Protein AF-X1GQE8-F1 (afdb_monomer_lite)

Foldseek 3Di:
DQPPDDDPVVQPPDPDLWRFDLCPCSPPPVCLLVVLVVVLVVLVVVLQVCCAVPVVCCQVCLLVSQLVNLLSVLVSLLVVLVVSVVRRPTPRPDDDPDDPVVVVLDCVVLSVVLNVVSVVVSVVLSVVSNVQSVCVNVVVDFFDFADHPNPCPVPRGGRGHHPVSVVSNVPSVVSSVVSVVVVVVSVVVSVD

Sequence (192 aa):
FRIINTNRFRILLDNSQITYAPMGLEKKHANRLNLTALLQLILLFWIGAESYYHPQLIETYDLFFNISFTFFYTFGFYWILIDVWKYAKIEIRLKKNNTDKTISYLNIRQFKLITIVNLLTFLLLNVVNVSFVLLIDNNIISGFSYYLPGTGIENSLPLKISILSFIFIWISPIVASVLLFVIYKDVLSFMI

Secondary structure (DSSP, 8-state):
-------GGGTSSS--S----TTTTHHHHTHHHHHHHHHHHHHHHHHHHHHHH-HHHHHHHHHHHHHHHHHHHHHHHHHHHHHHHHH--------TT-HHHHGGGS-HHHHHHHHHHHHHHHHHHHHHHHHHHHHHHTTSSPPEEE--TTTTGGGPPPEEE-HHHHHHHHHHHHHHHHHHHHHHHHHHHHH-

pLDDT: mean 72.65, std 20.61, range [24.22, 94.56]

Radius of gyration: 22.36 Å; chains: 1; bounding box: 54×33×63 Å

Structure (mmCIF, N/CA/C/O backbone):
data_AF-X1GQE8-F1
#
_entry.id   AF-X1GQE8-F1
#
loop_
_atom_site.group_PDB
_atom_site.id
_atom_site.type_symbol
_atom_site.label_atom_id
_atom_site.label_alt_id
_atom_site.label_comp_id
_atom_site.label_asym_id
_atom_site.label_entity_id
_atom_site.label_seq_id
_atom_site.pdbx_PDB_ins_code
_atom_site.Cartn_x
_atom_site.Cartn_y
_atom_site.Cartn_z
_atom_site.occupancy
_atom_site.B_iso_or_equiv
_atom_site.auth_seq_id
_atom_site.auth_comp_id
_atom_site.auth_asym_id
_atom_site.auth_atom_id
_atom_site.pdbx_PDB_model_num
ATOM 1 N N . PHE A 1 1 ? 4.167 -9.836 13.161 1.00 29.48 1 PHE A N 1
ATOM 2 C CA . PHE A 1 1 ? 3.748 -9.263 14.456 1.00 29.48 1 PHE A CA 1
ATOM 3 C C . PHE A 1 1 ? 2.698 -10.159 15.089 1.00 29.48 1 PHE A C 1
ATOM 5 O O . PHE A 1 1 ? 1.593 -10.252 14.573 1.00 29.48 1 PHE A O 1
ATOM 12 N N . ARG A 1 2 ? 3.049 -10.872 16.163 1.00 24.22 2 ARG A N 1
ATOM 13 C CA . ARG A 1 2 ? 2.073 -11.586 16.990 1.00 24.22 2 ARG A CA 1
ATOM 14 C C . ARG A 1 2 ? 1.717 -10.626 18.114 1.00 24.22 2 ARG A C 1
ATOM 16 O O . ARG A 1 2 ? 2.596 -10.294 18.903 1.00 24.22 2 ARG A O 1
ATOM 23 N N . ILE A 1 3 ? 0.483 -10.131 18.143 1.00 33.25 3 ILE A N 1
ATOM 24 C CA . ILE A 1 3 ? -0.012 -9.433 19.329 1.00 33.25 3 ILE A CA 1
ATOM 25 C C . ILE A 1 3 ? 0.048 -10.480 20.443 1.00 33.25 3 ILE A C 1
ATOM 27 O O . ILE A 1 3 ? -0.535 -11.559 20.333 1.00 33.25 3 ILE A O 1
ATOM 31 N N . ILE A 1 4 ? 0.936 -10.250 21.406 1.00 30.56 4 ILE A N 1
ATOM 32 C CA . ILE A 1 4 ? 1.184 -11.180 22.501 1.00 30.56 4 ILE A CA 1
ATOM 33 C C . ILE A 1 4 ? -0.088 -11.178 23.337 1.00 30.56 4 ILE A C 1
ATOM 35 O O . ILE A 1 4 ? -0.470 -10.119 23.828 1.00 30.56 4 ILE A O 1
ATOM 39 N N . ASN A 1 5 ? -0.715 -12.358 23.425 1.00 32.19 5 ASN A N 1
ATOM 40 C CA . ASN A 1 5 ? -1.877 -12.702 24.242 1.00 32.19 5 ASN A CA 1
ATOM 41 C C . ASN A 1 5 ? -2.242 -11.598 25.238 1.00 32.19 5 ASN A C 1
ATOM 43 O O . ASN A 1 5 ? -1.540 -11.405 26.236 1.00 32.19 5 ASN A O 1
ATOM 47 N N . THR A 1 6 ? -3.373 -10.933 25.006 1.00 37.28 6 THR A N 1
ATOM 48 C CA . THR A 1 6 ? -4.023 -10.123 26.035 1.00 37.28 6 THR A CA 1
ATOM 49 C C . THR A 1 6 ? -4.044 -10.905 27.346 1.00 37.28 6 THR A C 1
ATOM 51 O O . THR A 1 6 ? -4.495 -12.053 27.399 1.00 37.28 6 THR A O 1
ATOM 54 N N . ASN A 1 7 ? -3.490 -10.285 28.382 1.00 32.53 7 ASN A N 1
ATOM 55 C CA . ASN A 1 7 ? -3.243 -10.856 29.693 1.00 32.53 7 ASN A CA 1
ATOM 56 C C . ASN A 1 7 ? -4.563 -11.366 30.310 1.00 32.53 7 ASN A C 1
ATOM 58 O O . ASN A 1 7 ? -5.312 -10.596 30.912 1.00 32.53 7 ASN A O 1
ATOM 62 N N . ARG A 1 8 ? -4.875 -12.664 30.142 1.00 38.22 8 ARG A N 1
ATOM 63 C CA . ARG A 1 8 ? -6.104 -13.302 30.668 1.00 38.22 8 ARG A CA 1
ATOM 64 C C . ARG A 1 8 ? -6.286 -13.090 32.174 1.00 38.22 8 ARG A C 1
ATOM 66 O O . ARG A 1 8 ? -7.412 -13.135 32.655 1.00 38.22 8 ARG A O 1
ATOM 73 N N . PHE A 1 9 ? -5.200 -12.822 32.898 1.00 36.50 9 PHE A N 1
ATOM 74 C CA . PHE A 1 9 ? -5.211 -12.612 34.342 1.00 36.50 9 PHE A CA 1
ATOM 75 C C . PHE A 1 9 ? -5.995 -11.375 34.806 1.00 36.50 9 PHE A C 1
ATOM 77 O O . PHE A 1 9 ? -6.445 -11.371 35.944 1.00 36.50 9 PHE A O 1
ATOM 84 N N . ARG A 1 10 ? -6.228 -10.359 33.957 1.00 39.31 10 ARG A N 1
ATOM 85 C CA . ARG A 1 10 ? -7.030 -9.180 34.357 1.00 39.31 10 ARG A CA 1
ATOM 86 C C . ARG A 1 10 ? -8.544 -9.360 34.231 1.00 39.31 10 ARG A C 1
ATOM 88 O O . ARG A 1 10 ? -9.275 -8.613 34.861 1.00 39.31 10 ARG A O 1
ATOM 95 N N . ILE A 1 11 ? -9.022 -10.330 33.449 1.00 44.06 11 ILE A N 1
ATOM 96 C CA . ILE A 1 11 ? -10.467 -10.511 33.191 1.00 44.06 11 ILE A CA 1
ATOM 97 C C . ILE A 1 11 ? -11.141 -11.343 34.296 1.00 44.06 11 ILE A C 1
ATOM 99 O O . ILE A 1 11 ? -12.349 -11.260 34.484 1.00 44.06 11 ILE A O 1
ATOM 103 N N . LEU A 1 12 ? -10.372 -12.131 35.053 1.00 41.84 12 LEU A N 1
ATOM 104 C CA . LEU A 1 12 ? -10.904 -13.001 36.110 1.00 41.84 12 LEU A CA 1
ATOM 105 C C . LEU A 1 12 ? -11.085 -12.307 37.467 1.00 41.84 12 LEU A C 1
ATOM 107 O O . LEU A 1 12 ? -11.609 -12.937 38.381 1.00 41.84 12 LEU A O 1
ATOM 111 N N . LEU A 1 13 ? -10.633 -11.058 37.618 1.00 41.59 13 LEU A N 1
ATOM 112 C CA . LEU A 1 13 ? -10.509 -10.436 38.936 1.00 41.59 13 LEU A CA 1
ATOM 113 C C . LEU A 1 13 ? -11.713 -9.624 39.411 1.00 41.59 13 LEU A C 1
ATOM 115 O O . LEU A 1 13 ? -11.716 -9.286 40.581 1.00 41.59 13 LEU A O 1
ATOM 119 N N . ASP A 1 14 ? -12.756 -9.392 38.612 1.00 36.72 14 ASP A N 1
ATOM 120 C CA . ASP A 1 14 ? -13.955 -8.738 39.145 1.00 36.72 14 ASP A CA 1
ATOM 121 C C . ASP A 1 14 ? -15.244 -9.177 38.451 1.00 36.72 14 ASP A C 1
ATOM 123 O O . ASP A 1 14 ? -15.300 -9.321 37.227 1.00 36.72 14 ASP A O 1
ATOM 127 N N . ASN A 1 15 ? -16.295 -9.338 39.265 1.00 40.41 15 ASN A N 1
ATOM 128 C CA . ASN A 1 15 ? -17.712 -9.514 38.915 1.00 40.41 15 ASN A CA 1
ATOM 129 C C . ASN A 1 15 ? -18.252 -8.303 38.116 1.00 40.41 15 ASN A C 1
ATOM 131 O O . ASN A 1 15 ? -19.199 -7.623 38.512 1.00 40.41 15 ASN A O 1
ATOM 135 N N . SER A 1 16 ? -17.637 -8.001 36.980 1.00 40.44 16 SER A N 1
ATOM 136 C CA . SER A 1 16 ? -17.995 -6.890 36.113 1.00 40.44 16 SER A CA 1
ATOM 137 C C . SER A 1 16 ? -19.182 -7.282 35.226 1.00 40.44 16 SER A C 1
ATOM 139 O O . SER A 1 16 ? -19.190 -8.310 34.549 1.00 40.44 16 SER A O 1
ATOM 141 N N . GLN A 1 17 ? -20.218 -6.437 35.211 1.00 38.16 17 GLN A N 1
ATOM 142 C CA . GLN A 1 17 ? -21.391 -6.563 34.326 1.00 38.16 17 GLN A CA 1
ATOM 143 C C . GLN A 1 17 ? -21.038 -6.484 32.828 1.00 38.16 17 GLN A C 1
ATOM 145 O O . GLN A 1 17 ? -21.894 -6.735 31.979 1.00 38.16 17 GLN A O 1
ATOM 150 N N . ILE A 1 18 ? -19.794 -6.130 32.504 1.00 38.72 18 ILE A N 1
ATOM 151 C CA . ILE A 1 18 ? -19.303 -5.859 31.160 1.00 38.72 18 ILE A CA 1
ATOM 152 C C . ILE A 1 18 ? -18.086 -6.755 30.930 1.00 38.72 18 ILE A C 1
ATOM 154 O O . ILE A 1 18 ? -16.984 -6.460 31.379 1.00 38.72 18 ILE A O 1
ATOM 158 N N . THR A 1 19 ? -18.280 -7.858 30.210 1.00 39.69 19 THR A N 1
ATOM 159 C CA . THR A 1 19 ? -17.166 -8.661 29.694 1.00 39.69 19 THR A CA 1
ATOM 160 C C . THR A 1 19 ? -16.745 -8.070 28.357 1.00 39.69 19 THR A C 1
ATOM 162 O O . THR A 1 19 ? -17.368 -8.301 27.324 1.00 39.69 19 THR A O 1
ATOM 165 N N . TYR A 1 20 ? -15.697 -7.250 28.381 1.00 42.69 20 TYR A N 1
ATOM 166 C CA . TYR A 1 20 ? -15.096 -6.713 27.168 1.00 42.69 20 TYR A CA 1
ATOM 167 C C . TYR A 1 20 ? -13.964 -7.638 26.711 1.00 42.69 20 TYR A C 1
ATOM 169 O O . TYR A 1 20 ? -13.031 -7.915 27.465 1.00 42.69 20 TYR A O 1
ATOM 177 N N . ALA A 1 21 ? -14.045 -8.123 25.473 1.00 41.69 21 ALA A N 1
ATOM 178 C CA . ALA A 1 21 ? -12.950 -8.802 24.793 1.00 41.69 21 ALA A CA 1
ATOM 179 C C . ALA A 1 21 ? -12.403 -7.841 23.725 1.00 41.69 21 ALA A C 1
ATOM 181 O O . ALA A 1 21 ? -12.881 -7.893 22.591 1.00 41.69 21 ALA A O 1
ATOM 182 N N . PRO A 1 22 ? -11.411 -6.979 24.049 1.00 44.25 22 PRO A N 1
ATOM 183 C CA . PRO A 1 22 ? -10.874 -5.990 23.106 1.00 44.25 22 PRO A CA 1
ATOM 184 C C . PRO A 1 22 ? -10.397 -6.602 21.784 1.00 44.25 22 PRO A C 1
ATOM 186 O O . PRO A 1 22 ? -10.246 -5.906 20.785 1.00 44.25 22 PRO A O 1
ATOM 189 N N . MET A 1 23 ? -10.122 -7.910 21.794 1.00 42.53 23 MET A N 1
ATOM 190 C CA . MET A 1 23 ? -9.551 -8.675 20.694 1.00 42.53 23 MET A CA 1
ATOM 191 C C . MET A 1 23 ? -10.267 -10.024 20.542 1.00 42.53 23 MET A C 1
ATOM 193 O O . MET A 1 23 ? -9.669 -11.096 20.649 1.00 42.53 23 MET A O 1
ATOM 197 N N . GLY A 1 24 ? -11.587 -9.989 20.342 1.00 36.09 24 GLY A N 1
ATOM 198 C CA . GLY A 1 24 ? -12.378 -11.181 20.034 1.00 36.09 24 GLY A CA 1
ATOM 199 C C . GLY A 1 24 ? -11.738 -12.036 18.925 1.00 36.09 24 GLY A C 1
ATOM 200 O O . GLY A 1 24 ? -11.571 -11.583 17.798 1.00 36.09 24 GLY A O 1
ATOM 201 N N . LEU A 1 25 ? -11.393 -13.287 19.259 1.00 41.69 25 LEU A N 1
ATOM 202 C CA . LEU A 1 25 ? -10.846 -14.325 18.369 1.00 41.69 25 LEU A CA 1
ATOM 203 C C . LEU A 1 25 ? -9.604 -13.902 17.547 1.00 41.69 25 LEU A C 1
ATOM 205 O O . LEU A 1 25 ? -9.579 -14.048 16.322 1.00 41.69 25 LEU A O 1
ATOM 209 N N . GLU A 1 26 ? -8.520 -13.505 18.228 1.00 43.41 26 GLU A N 1
ATOM 210 C CA . GLU A 1 26 ? -7.175 -13.286 17.642 1.00 43.41 26 GLU A CA 1
ATOM 211 C C . GLU A 1 26 ? -6.740 -14.380 16.638 1.00 43.41 26 GLU A C 1
ATOM 213 O O . GLU A 1 26 ? -6.061 -14.097 15.649 1.00 43.41 26 GLU A O 1
ATOM 218 N N . LYS A 1 27 ? -7.183 -15.633 16.832 1.00 47.91 27 LYS A N 1
ATOM 219 C CA . LYS A 1 27 ? -6.809 -16.785 15.991 1.00 47.91 27 LYS A CA 1
ATOM 220 C C . LYS A 1 27 ? -7.270 -16.709 14.527 1.00 47.91 27 LYS A C 1
ATOM 222 O O . LYS A 1 27 ? -6.676 -17.399 13.706 1.00 47.91 27 LYS A O 1
ATOM 227 N N . LYS A 1 28 ? -8.299 -15.923 14.173 1.00 48.59 28 LYS A N 1
ATOM 228 C CA . LYS A 1 28 ? -8.802 -15.849 12.779 1.00 48.59 28 LYS A CA 1
ATOM 229 C C . LYS A 1 28 ? -8.306 -14.633 11.986 1.00 48.59 28 LYS A C 1
ATOM 231 O O . LYS A 1 28 ? -8.374 -14.662 10.760 1.00 48.59 28 LYS A O 1
ATOM 236 N N . HIS A 1 29 ? -7.814 -13.577 12.644 1.00 48.47 29 HIS A N 1
ATOM 237 C CA . HIS A 1 29 ? -7.638 -12.261 12.000 1.00 48.47 29 HIS A CA 1
ATOM 238 C C . HIS A 1 29 ? -6.226 -11.665 12.082 1.00 48.47 29 HIS A C 1
ATOM 240 O O . HIS A 1 29 ? -5.931 -10.735 11.333 1.00 48.47 29 HIS A O 1
ATOM 246 N N . ALA A 1 30 ? -5.302 -12.301 12.816 1.00 52.47 30 ALA A N 1
ATOM 247 C CA . ALA A 1 30 ? -3.856 -12.067 12.685 1.00 52.47 30 ALA A CA 1
ATOM 248 C C . ALA A 1 30 ? -3.306 -12.343 11.260 1.00 52.47 30 ALA A C 1
ATOM 250 O O . ALA A 1 30 ? -2.160 -12.025 10.956 1.00 52.47 30 ALA A O 1
ATOM 251 N N . ASN A 1 31 ? -4.134 -12.897 10.367 1.00 61.88 31 ASN A N 1
ATOM 252 C CA . ASN A 1 31 ? -3.775 -13.245 8.997 1.00 61.88 31 ASN A CA 1
ATOM 253 C C . ASN A 1 31 ? -3.870 -12.093 7.987 1.00 61.88 31 ASN A C 1
ATOM 255 O O . ASN A 1 31 ? -3.457 -12.297 6.856 1.00 61.88 31 ASN A O 1
ATOM 259 N N . ARG A 1 32 ? -4.404 -10.909 8.320 1.00 71.62 32 ARG A N 1
ATOM 260 C CA . ARG A 1 32 ? -4.642 -9.866 7.294 1.00 71.62 32 ARG A CA 1
ATOM 261 C C . ARG A 1 32 ? -3.403 -9.078 6.913 1.00 71.62 32 ARG A C 1
ATOM 263 O O . ARG A 1 32 ? -3.155 -8.919 5.729 1.00 71.62 32 ARG A O 1
ATOM 270 N N . LEU A 1 33 ? -2.594 -8.676 7.894 1.00 75.00 33 LEU A N 1
ATOM 271 C CA . LEU A 1 33 ? -1.256 -8.147 7.619 1.00 75.00 33 LEU A CA 1
ATOM 272 C C . LEU A 1 33 ? -0.384 -9.189 6.924 1.00 75.00 33 LEU A C 1
ATOM 274 O O . LEU A 1 33 ? 0.372 -8.854 6.023 1.00 75.00 33 LEU A O 1
ATOM 278 N N . ASN A 1 34 ? -0.523 -10.459 7.313 1.00 79.25 34 ASN A N 1
ATOM 279 C CA . ASN A 1 34 ? 0.152 -11.549 6.620 1.00 79.25 34 ASN A CA 1
ATOM 280 C C . ASN A 1 34 ? -0.354 -11.676 5.179 1.00 79.25 34 ASN A C 1
ATOM 282 O O . ASN A 1 34 ? 0.450 -11.905 4.292 1.00 79.25 34 ASN A O 1
ATOM 286 N N . LEU A 1 35 ? -1.653 -11.492 4.929 1.00 82.50 35 LEU A N 1
ATOM 287 C CA . LEU A 1 35 ? -2.242 -11.531 3.593 1.00 82.50 35 LEU A CA 1
ATOM 288 C C . LEU A 1 35 ? -1.792 -10.340 2.745 1.00 82.50 35 LEU A C 1
ATOM 290 O O . LEU A 1 35 ? -1.409 -10.544 1.602 1.00 82.50 35 LEU A O 1
ATOM 294 N N . THR A 1 36 ? -1.770 -9.121 3.289 1.00 85.31 36 THR A N 1
ATOM 295 C CA . THR A 1 36 ? -1.251 -7.954 2.562 1.00 85.31 36 THR A CA 1
ATOM 296 C C . THR A 1 36 ? 0.249 -8.072 2.319 1.00 85.31 36 THR A C 1
ATOM 298 O O . THR A 1 36 ? 0.697 -7.774 1.221 1.00 85.31 36 THR A O 1
ATOM 301 N N . ALA A 1 37 ? 1.019 -8.582 3.284 1.00 86.25 37 ALA A N 1
ATOM 302 C CA . ALA A 1 37 ? 2.442 -8.862 3.102 1.00 86.25 37 ALA A CA 1
ATOM 303 C C . ALA A 1 37 ? 2.681 -9.973 2.068 1.00 86.25 37 ALA A C 1
ATOM 305 O O . ALA A 1 37 ? 3.592 -9.870 1.257 1.00 86.25 37 ALA A O 1
ATOM 306 N N . LEU A 1 38 ? 1.848 -11.016 2.049 1.00 89.69 38 LEU A N 1
ATOM 307 C CA . LEU A 1 38 ? 1.929 -12.094 1.066 1.00 89.69 38 LEU A CA 1
ATOM 308 C C . LEU A 1 38 ? 1.583 -11.573 -0.334 1.00 89.69 38 LEU A C 1
ATOM 310 O O . LEU A 1 38 ? 2.322 -11.849 -1.270 1.00 89.69 38 LEU A O 1
ATOM 314 N N . LEU A 1 39 ? 0.534 -10.757 -0.474 1.00 88.88 39 LEU A N 1
ATOM 315 C CA . LEU A 1 39 ? 0.212 -10.074 -1.733 1.00 88.88 39 LEU A CA 1
ATOM 316 C C . LEU A 1 39 ? 1.366 -9.183 -2.205 1.00 88.88 39 LEU A C 1
ATOM 318 O O . LEU A 1 39 ? 1.711 -9.202 -3.381 1.00 88.88 39 LEU A O 1
ATOM 322 N N . GLN A 1 40 ? 2.003 -8.446 -1.295 1.00 90.94 40 GLN A N 1
ATOM 323 C CA . GLN A 1 40 ? 3.179 -7.640 -1.620 1.00 90.94 40 GLN A CA 1
ATOM 324 C C . GLN A 1 40 ? 4.377 -8.471 -2.046 1.00 90.94 40 GLN A C 1
ATOM 326 O O . GLN A 1 40 ? 5.067 -8.086 -2.981 1.00 90.94 40 GLN A O 1
ATOM 331 N N . LEU A 1 41 ? 4.627 -9.600 -1.385 1.00 92.31 41 LEU A N 1
ATOM 332 C CA . LEU A 1 41 ? 5.694 -10.518 -1.766 1.00 92.31 41 LEU A CA 1
ATOM 333 C C . LEU A 1 41 ? 5.426 -11.138 -3.137 1.00 92.31 41 LEU A C 1
ATOM 335 O O . LEU A 1 41 ? 6.356 -11.236 -3.928 1.00 92.31 41 LEU A O 1
ATOM 339 N N . ILE A 1 42 ? 4.175 -11.496 -3.443 1.00 92.06 42 ILE A N 1
ATOM 340 C CA . ILE A 1 42 ? 3.783 -11.962 -4.780 1.00 92.06 42 ILE A CA 1
ATOM 341 C C . ILE A 1 42 ? 4.033 -10.865 -5.817 1.00 92.06 42 ILE A C 1
ATOM 343 O O . ILE A 1 42 ? 4.634 -11.143 -6.846 1.00 92.06 42 ILE A O 1
ATOM 347 N N . LEU A 1 43 ? 3.617 -9.623 -5.548 1.00 90.88 43 LEU A N 1
ATOM 348 C CA . LEU A 1 43 ? 3.845 -8.498 -6.460 1.00 90.88 43 LEU A CA 1
ATOM 349 C C . LEU A 1 43 ? 5.335 -8.222 -6.665 1.00 90.88 43 LEU A C 1
ATOM 351 O O . LEU A 1 43 ? 5.766 -8.033 -7.794 1.00 90.88 43 LEU A O 1
ATOM 355 N N . LEU A 1 44 ? 6.125 -8.238 -5.591 1.00 91.31 44 LEU A N 1
ATOM 356 C CA . LEU A 1 44 ? 7.571 -8.044 -5.651 1.00 91.31 44 LEU A CA 1
ATOM 357 C C . LEU A 1 44 ? 8.251 -9.168 -6.440 1.00 91.31 44 LEU A C 1
ATOM 359 O O . LEU A 1 44 ? 9.108 -8.904 -7.279 1.00 91.31 44 LEU A O 1
ATOM 363 N N . PHE A 1 45 ? 7.849 -10.416 -6.189 1.00 91.69 45 PHE A N 1
ATOM 364 C CA . PHE A 1 45 ? 8.321 -11.573 -6.939 1.00 91.69 45 PHE A CA 1
ATOM 365 C C . PHE A 1 45 ? 7.974 -11.439 -8.420 1.00 91.69 45 PHE A C 1
ATOM 367 O O . PHE A 1 45 ? 8.837 -11.663 -9.260 1.00 91.69 45 PHE A O 1
ATOM 374 N N . TRP A 1 46 ? 6.743 -11.039 -8.738 1.00 90.44 46 TRP A N 1
ATOM 375 C CA . TRP A 1 46 ? 6.295 -10.893 -10.115 1.00 90.44 46 TRP A CA 1
ATOM 376 C C . TRP A 1 46 ? 7.049 -9.775 -10.839 1.00 90.44 46 TRP A C 1
ATOM 378 O O . TRP A 1 46 ? 7.598 -10.027 -11.902 1.00 90.44 46 TRP A O 1
ATOM 388 N N . ILE A 1 47 ? 7.205 -8.596 -10.225 1.00 89.62 47 ILE A N 1
ATOM 389 C CA . ILE A 1 47 ? 8.022 -7.497 -10.773 1.00 89.62 47 ILE A CA 1
ATOM 390 C C . ILE A 1 47 ? 9.465 -7.959 -11.008 1.00 89.62 47 ILE A C 1
ATOM 392 O O . ILE A 1 47 ? 10.044 -7.682 -12.054 1.00 89.62 47 ILE A O 1
ATOM 396 N N . GLY A 1 48 ? 10.052 -8.691 -10.057 1.00 87.94 48 GLY A N 1
ATOM 397 C CA . GLY A 1 48 ? 11.407 -9.219 -10.192 1.00 87.94 48 GLY A CA 1
ATOM 398 C C . GLY A 1 48 ? 11.538 -10.245 -11.320 1.00 87.94 48 GLY A C 1
ATOM 399 O O . GLY A 1 48 ? 12.457 -10.144 -12.131 1.00 87.94 48 GLY A O 1
ATOM 400 N N . ALA A 1 49 ? 10.617 -11.205 -11.401 1.00 89.38 49 ALA A N 1
ATOM 401 C CA . ALA A 1 49 ? 10.616 -12.238 -12.431 1.00 89.38 49 ALA A CA 1
ATOM 402 C C . ALA A 1 49 ? 10.378 -11.646 -13.828 1.00 89.38 49 ALA A C 1
ATOM 404 O O . ALA A 1 49 ? 11.159 -11.906 -14.740 1.00 89.38 49 ALA A O 1
ATOM 405 N N . GLU A 1 50 ? 9.359 -10.800 -13.982 1.00 89.19 50 GLU A N 1
ATOM 406 C CA . GLU A 1 50 ? 9.055 -10.130 -15.251 1.00 89.19 50 GLU A CA 1
ATOM 407 C C . GLU A 1 50 ? 10.182 -9.196 -15.677 1.00 89.19 50 GLU A C 1
ATOM 409 O O . GLU A 1 50 ? 10.509 -9.148 -16.856 1.00 89.19 50 GLU A O 1
ATOM 414 N N . SER A 1 51 ? 10.864 -8.530 -14.737 1.00 89.31 51 SER A N 1
ATOM 415 C CA . SER A 1 51 ? 12.044 -7.732 -15.090 1.00 89.31 51 SER A CA 1
ATOM 416 C C . SER A 1 51 ? 13.136 -8.555 -15.761 1.00 89.31 51 SER A C 1
ATOM 418 O O . SER A 1 51 ? 13.838 -8.028 -16.613 1.00 89.31 51 SER A O 1
ATOM 420 N N . TYR A 1 52 ? 13.273 -9.833 -15.395 1.00 89.12 52 TYR A N 1
ATOM 421 C CA . TYR A 1 52 ? 14.291 -10.724 -15.936 1.00 89.12 52 TYR A CA 1
ATOM 422 C C . TYR A 1 52 ? 13.869 -11.361 -17.266 1.00 89.12 52 TYR A C 1
ATOM 424 O O . TYR A 1 52 ? 14.678 -11.433 -18.186 1.00 89.12 52 TYR A O 1
ATOM 432 N N . TYR A 1 53 ? 12.620 -11.823 -17.373 1.00 89.94 53 TYR A N 1
ATOM 433 C CA . TYR A 1 53 ? 12.127 -12.510 -18.572 1.00 89.94 53 TYR A CA 1
ATOM 434 C C . TYR A 1 53 ? 11.652 -11.551 -19.670 1.00 89.94 53 TYR A C 1
ATOM 436 O O . TYR A 1 53 ? 11.864 -11.818 -20.852 1.00 89.94 53 TYR A O 1
ATOM 444 N N . HIS A 1 54 ? 11.010 -10.448 -19.286 1.00 88.25 54 HIS A N 1
ATOM 445 C CA . HIS A 1 54 ? 10.334 -9.508 -20.178 1.00 88.25 54 HIS A CA 1
ATOM 446 C C . HIS A 1 54 ? 10.557 -8.056 -19.716 1.00 88.25 54 HIS A C 1
ATOM 448 O O . HIS A 1 54 ? 9.611 -7.369 -19.314 1.00 88.25 54 HIS A O 1
ATOM 454 N N . PRO A 1 55 ? 11.799 -7.545 -19.787 1.00 85.12 55 PRO A N 1
ATOM 455 C CA . PRO A 1 55 ? 12.136 -6.223 -19.258 1.00 85.12 55 PRO A CA 1
ATOM 456 C C . PRO A 1 55 ? 11.326 -5.076 -19.895 1.00 85.12 55 PRO A C 1
ATOM 458 O O . PRO A 1 55 ? 11.008 -4.093 -19.228 1.00 85.12 55 PRO A O 1
ATOM 461 N N . GLN A 1 56 ? 10.910 -5.236 -21.152 1.00 85.38 56 GLN A N 1
ATOM 462 C CA . GLN A 1 56 ? 10.066 -4.292 -21.898 1.00 85.38 56 GLN A CA 1
ATOM 463 C C . GLN A 1 56 ? 8.691 -4.067 -21.237 1.00 85.38 56 GLN A C 1
ATOM 465 O O . GLN A 1 56 ? 8.137 -2.9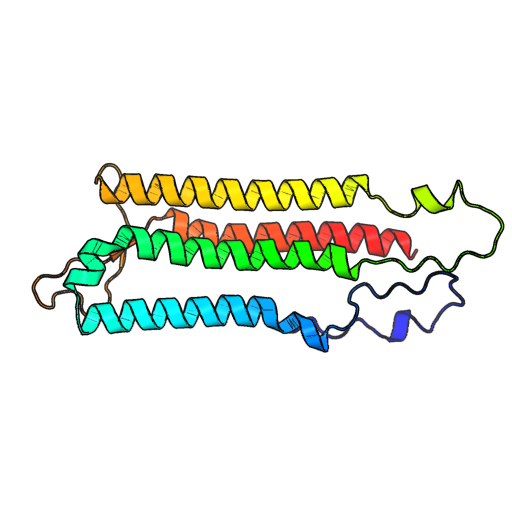66 -21.284 1.00 85.38 56 GLN A O 1
ATOM 470 N N . LEU A 1 57 ? 8.128 -5.103 -20.599 1.00 85.00 57 LEU A N 1
ATOM 471 C CA . LEU A 1 57 ? 6.856 -4.994 -19.879 1.00 85.00 57 LEU A CA 1
ATOM 472 C C . LEU A 1 57 ? 7.015 -4.141 -18.624 1.00 85.00 57 LEU A C 1
ATOM 474 O O . LEU A 1 57 ? 6.136 -3.344 -18.311 1.00 85.00 57 LEU A O 1
ATOM 478 N N . ILE A 1 58 ? 8.140 -4.276 -17.922 1.00 85.50 58 ILE A N 1
ATOM 479 C CA . ILE A 1 58 ? 8.419 -3.445 -16.751 1.00 85.50 58 ILE A CA 1
ATOM 480 C C . ILE A 1 58 ? 8.530 -1.977 -17.141 1.00 85.50 58 ILE A C 1
ATOM 482 O O . ILE A 1 58 ? 7.962 -1.145 -16.446 1.00 85.50 58 ILE A O 1
ATOM 486 N N . GLU A 1 59 ? 9.197 -1.665 -18.251 1.00 82.12 59 GLU A N 1
ATOM 487 C CA . GLU A 1 59 ? 9.327 -0.286 -18.729 1.00 82.12 59 GLU A CA 1
ATOM 488 C C . GLU A 1 59 ? 7.976 0.312 -19.143 1.00 82.12 59 GLU A C 1
ATOM 490 O O . GLU A 1 59 ? 7.679 1.453 -18.818 1.00 82.12 59 GLU A O 1
ATOM 495 N N . THR A 1 60 ? 7.121 -0.475 -19.801 1.00 86.38 60 THR A N 1
ATOM 496 C CA . THR A 1 60 ? 5.817 0.009 -20.289 1.00 86.38 60 THR A CA 1
AT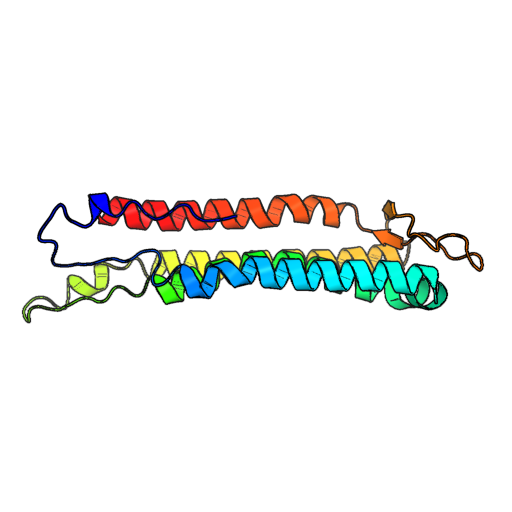OM 497 C C . THR A 1 60 ? 4.783 0.178 -19.167 1.00 86.38 60 THR A C 1
ATOM 499 O O . THR A 1 60 ? 3.868 0.993 -19.280 1.00 86.38 60 THR A O 1
ATOM 502 N N . TYR A 1 61 ? 4.882 -0.615 -18.095 1.00 87.94 61 TYR A N 1
ATOM 503 C CA . TYR A 1 61 ? 3.885 -0.672 -17.019 1.00 87.94 61 TYR A CA 1
ATOM 504 C C . TYR A 1 61 ? 4.427 -0.218 -15.653 1.00 87.94 61 TYR A C 1
ATOM 506 O O . TYR A 1 61 ? 3.792 -0.472 -14.622 1.00 87.94 61 TYR A O 1
ATOM 514 N N . ASP A 1 62 ? 5.566 0.475 -15.619 1.00 86.31 62 ASP A N 1
ATOM 515 C CA . ASP A 1 62 ? 6.231 0.950 -14.398 1.00 86.31 62 ASP A CA 1
ATOM 516 C C . ASP A 1 62 ? 5.288 1.758 -13.482 1.00 86.31 62 ASP A C 1
ATOM 518 O O . ASP A 1 62 ? 5.241 1.544 -12.263 1.00 86.31 62 ASP A O 1
ATOM 522 N N . LEU A 1 63 ? 4.446 2.605 -14.075 1.00 89.06 63 LEU A N 1
ATOM 523 C CA . LEU A 1 63 ? 3.414 3.394 -13.418 1.00 89.06 63 LEU A CA 1
ATOM 524 C C . LEU A 1 63 ? 2.442 2.504 -12.641 1.00 89.06 63 LEU A C 1
ATOM 526 O O . LEU A 1 63 ? 2.152 2.755 -11.467 1.00 89.06 63 LEU A O 1
ATOM 530 N N . PHE A 1 64 ? 1.951 1.435 -13.269 1.00 90.00 64 PHE A N 1
ATOM 531 C CA . PHE A 1 64 ? 0.973 0.537 -12.657 1.00 90.00 64 PHE A CA 1
ATOM 532 C C . PHE A 1 64 ? 1.586 -0.265 -11.515 1.00 90.00 64 PHE A C 1
ATOM 534 O O . PHE A 1 64 ? 0.933 -0.450 -10.482 1.00 90.00 64 PHE A O 1
ATOM 541 N N . PHE A 1 65 ? 2.839 -0.698 -11.665 1.00 89.12 65 PHE A N 1
ATOM 542 C CA . PHE A 1 65 ? 3.564 -1.404 -10.614 1.00 89.12 65 PHE A CA 1
ATOM 543 C C . PHE A 1 65 ? 3.762 -0.522 -9.381 1.00 89.12 65 PHE A C 1
ATOM 545 O O . PHE A 1 65 ? 3.401 -0.927 -8.273 1.00 89.12 65 PHE A O 1
ATOM 552 N N . ASN A 1 66 ? 4.242 0.708 -9.569 1.00 89.06 66 ASN A N 1
ATOM 553 C CA . ASN A 1 66 ? 4.474 1.660 -8.482 1.00 89.06 66 ASN A CA 1
ATOM 554 C C . ASN A 1 66 ? 3.184 2.046 -7.741 1.00 89.06 66 ASN A C 1
ATOM 556 O O . ASN A 1 66 ? 3.154 2.092 -6.501 1.00 89.06 66 ASN A O 1
ATOM 560 N N . ILE A 1 67 ? 2.099 2.294 -8.485 1.00 91.56 67 ILE A N 1
ATOM 561 C CA . ILE A 1 67 ? 0.790 2.611 -7.902 1.00 91.56 67 ILE A CA 1
ATOM 562 C C . ILE A 1 67 ? 0.266 1.419 -7.102 1.00 91.56 67 ILE A C 1
ATOM 564 O O . ILE A 1 67 ? -0.068 1.572 -5.925 1.00 91.56 67 ILE A O 1
ATOM 568 N N . SER A 1 68 ? 0.241 0.232 -7.710 1.00 91.69 68 SER A N 1
ATOM 569 C CA . SER A 1 68 ? -0.317 -0.973 -7.089 1.00 91.69 68 SER A CA 1
ATOM 570 C C . SER A 1 68 ? 0.456 -1.372 -5.836 1.00 91.69 68 SER A C 1
ATOM 572 O O . SER A 1 68 ? -0.145 -1.648 -4.797 1.00 91.69 68 SER A O 1
ATOM 574 N N . PHE A 1 69 ? 1.789 -1.353 -5.893 1.00 90.31 69 PHE A N 1
ATOM 575 C CA . PHE A 1 69 ? 2.634 -1.760 -4.773 1.00 90.31 69 PHE A CA 1
ATOM 576 C C . PHE A 1 69 ? 2.403 -0.887 -3.530 1.00 90.31 69 PHE A C 1
ATOM 578 O O . PHE A 1 69 ? 2.163 -1.393 -2.427 1.00 90.31 69 PHE A O 1
ATOM 585 N N . THR A 1 70 ? 2.389 0.433 -3.718 1.00 90.25 70 THR A N 1
ATOM 586 C CA . THR A 1 70 ? 2.150 1.401 -2.640 1.00 90.25 70 THR A CA 1
ATOM 587 C C . THR A 1 70 ? 0.702 1.358 -2.140 1.00 90.25 70 THR A C 1
ATOM 589 O O . THR A 1 70 ? 0.449 1.476 -0.936 1.00 90.25 70 THR A O 1
ATOM 592 N N . PHE A 1 71 ? -0.260 1.132 -3.038 1.00 92.00 71 PHE A N 1
ATOM 593 C CA . PHE A 1 71 ? -1.664 0.971 -2.675 1.00 92.00 71 PHE A CA 1
ATOM 594 C C . PHE A 1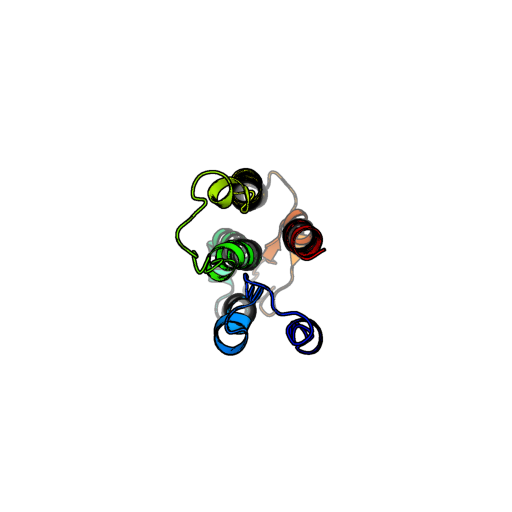 71 ? -1.859 -0.213 -1.727 1.00 92.00 71 PHE A C 1
ATOM 596 O O . PHE A 1 71 ? -2.393 -0.039 -0.633 1.00 92.00 71 PHE A O 1
ATOM 603 N N . PHE A 1 72 ? -1.364 -1.404 -2.080 1.00 91.31 72 PHE A N 1
ATOM 604 C CA . PHE A 1 72 ? -1.500 -2.581 -1.214 1.00 91.31 72 PHE A CA 1
ATOM 605 C C . PHE A 1 72 ? -0.772 -2.412 0.124 1.00 91.31 72 PHE A C 1
ATOM 607 O O . PHE A 1 72 ? -1.245 -2.918 1.145 1.00 91.31 72 PHE A O 1
ATOM 614 N N . TYR A 1 73 ? 0.328 -1.650 0.143 1.00 90.44 73 TYR A N 1
ATOM 615 C CA . TYR A 1 73 ? 1.026 -1.285 1.377 1.00 90.44 73 TYR A CA 1
ATOM 616 C C . TYR A 1 73 ? 0.161 -0.461 2.318 1.00 90.44 73 TYR A C 1
ATOM 618 O O . TYR A 1 73 ? -0.099 -0.869 3.451 1.00 90.44 73 TYR A O 1
ATOM 626 N N . THR A 1 74 ? -0.327 0.678 1.841 1.00 91.38 74 THR A N 1
ATOM 627 C CA . THR A 1 74 ? -1.160 1.580 2.644 1.00 91.38 74 THR A CA 1
ATOM 628 C C . THR A 1 74 ? -2.501 0.936 3.010 1.00 91.38 74 THR A C 1
ATOM 630 O O . THR A 1 74 ? -2.996 1.122 4.125 1.00 91.38 74 THR A O 1
ATOM 633 N N . PHE A 1 75 ? -3.054 0.101 2.124 1.00 90.75 75 PHE A N 1
ATOM 634 C CA . PHE A 1 75 ? -4.299 -0.629 2.346 1.00 90.75 75 PHE A CA 1
ATOM 635 C C . PHE A 1 75 ? -4.202 -1.608 3.518 1.00 90.75 75 PHE A C 1
ATOM 637 O O . PHE A 1 75 ? -5.138 -1.701 4.310 1.00 90.75 75 PHE A O 1
ATOM 644 N N . GLY A 1 76 ? -3.067 -2.296 3.684 1.00 88.31 76 GLY A N 1
ATOM 645 C CA . GLY A 1 76 ? -2.862 -3.204 4.814 1.00 88.31 76 GLY A CA 1
ATOM 646 C C . GLY A 1 76 ? -3.053 -2.515 6.166 1.00 88.31 76 GLY A C 1
ATOM 647 O O . GLY A 1 76 ? -3.763 -3.035 7.026 1.00 88.31 76 GLY A O 1
ATOM 648 N N . PHE A 1 77 ? -2.500 -1.312 6.334 1.00 86.44 77 PHE A N 1
ATOM 649 C CA . PHE A 1 77 ? -2.638 -0.535 7.570 1.00 86.44 77 PHE A CA 1
ATOM 650 C C . PHE A 1 77 ? -4.036 0.052 7.752 1.00 86.44 77 PHE A C 1
ATOM 652 O O . PHE A 1 77 ? -4.594 -0.011 8.850 1.00 86.44 77 PHE A O 1
ATOM 659 N N . TYR A 1 78 ? -4.634 0.552 6.670 1.00 88.81 78 TYR A N 1
ATOM 660 C CA . TYR A 1 78 ? -6.019 1.013 6.671 1.00 88.81 78 TYR A CA 1
ATOM 661 C C . TYR A 1 78 ? -6.986 -0.095 7.125 1.00 88.81 78 TYR A C 1
ATOM 663 O O . TYR A 1 78 ? -7.869 0.144 7.956 1.00 88.81 78 TYR A O 1
ATOM 671 N N . TRP A 1 79 ? -6.784 -1.322 6.636 1.00 85.31 79 TRP A N 1
ATOM 672 C CA . TRP A 1 79 ? -7.671 -2.456 6.882 1.00 85.31 79 TRP A CA 1
ATOM 673 C C . TRP A 1 79 ? -7.666 -2.937 8.339 1.00 85.31 79 TRP A C 1
ATOM 675 O O . TRP A 1 79 ? -8.710 -3.352 8.847 1.00 85.31 79 TRP A O 1
ATOM 685 N N . ILE A 1 80 ? -6.535 -2.828 9.045 1.00 79.88 80 ILE A N 1
ATOM 686 C CA . ILE A 1 80 ? -6.432 -3.198 10.470 1.00 79.88 80 ILE A CA 1
ATOM 687 C C . ILE A 1 80 ? -7.422 -2.399 11.319 1.00 79.88 80 ILE A C 1
ATOM 689 O O . ILE A 1 80 ? -8.092 -2.951 12.188 1.00 79.88 80 ILE A O 1
ATOM 693 N N . LEU A 1 81 ? -7.537 -1.097 11.069 1.00 76.62 81 LEU A N 1
ATOM 694 C CA . LEU A 1 81 ? -8.362 -0.207 11.886 1.00 76.62 81 LEU A CA 1
ATOM 695 C C . LEU A 1 81 ? -9.867 -0.392 11.639 1.00 76.62 81 LEU A C 1
ATOM 697 O O . LEU A 1 81 ? -10.656 -0.200 12.564 1.00 76.62 81 LEU A O 1
ATOM 701 N N . ILE A 1 82 ? -10.274 -0.832 10.441 1.00 74.06 82 ILE A N 1
ATOM 702 C CA . ILE A 1 82 ? -11.669 -1.239 10.176 1.00 74.06 82 ILE A CA 1
ATOM 703 C C . ILE A 1 82 ? -12.063 -2.411 11.077 1.00 74.06 82 ILE A C 1
ATOM 705 O O . ILE A 1 82 ? -13.179 -2.469 11.592 1.00 74.06 82 ILE A O 1
ATOM 709 N N . ASP A 1 83 ? -11.149 -3.353 11.280 1.00 66.25 83 ASP A N 1
ATOM 710 C CA . ASP A 1 83 ? -11.429 -4.532 12.087 1.00 66.25 83 ASP A CA 1
ATOM 711 C C . ASP A 1 83 ? -11.608 -4.215 13.558 1.00 66.25 83 ASP A C 1
ATOM 713 O O . ASP A 1 83 ? -12.500 -4.780 14.190 1.00 66.25 83 ASP A O 1
ATOM 717 N N . VAL A 1 84 ? -10.813 -3.292 14.100 1.00 65.62 84 VAL A N 1
ATOM 718 C CA . VAL A 1 84 ? -10.939 -2.881 15.502 1.00 65.62 84 VAL A CA 1
ATOM 719 C C . VAL A 1 84 ? -12.378 -2.465 15.818 1.00 65.62 84 VAL A C 1
ATOM 721 O O . VAL A 1 84 ? -12.896 -2.825 16.869 1.00 65.62 84 VAL A O 1
ATOM 724 N N . TRP A 1 85 ? -13.079 -1.823 14.880 1.00 62.19 85 TRP A N 1
ATOM 725 C CA . TRP A 1 85 ? -14.497 -1.494 15.036 1.00 62.19 85 TRP A CA 1
ATOM 726 C C . TRP A 1 85 ? -15.409 -2.729 15.123 1.00 62.19 85 TRP A C 1
ATOM 728 O O . TRP A 1 85 ? -16.299 -2.785 15.972 1.00 62.19 85 TRP A O 1
ATOM 738 N N . LYS A 1 86 ? -15.175 -3.748 14.285 1.00 58.75 86 LYS A N 1
ATOM 739 C CA . LYS A 1 86 ? -15.968 -4.988 14.272 1.00 58.75 86 LYS A CA 1
ATOM 740 C C . LYS A 1 86 ? -15.783 -5.814 15.551 1.00 58.75 86 LYS A C 1
ATOM 742 O O . LYS A 1 86 ? -16.737 -6.457 15.990 1.00 58.75 86 LYS A O 1
ATOM 747 N N . TYR A 1 87 ? -14.583 -5.807 16.136 1.00 53.47 87 TYR A N 1
ATOM 748 C CA . TYR A 1 87 ? -14.256 -6.592 17.338 1.00 53.47 87 TYR A CA 1
ATOM 749 C C . TYR A 1 87 ? -14.433 -5.826 18.645 1.00 53.47 87 TYR A C 1
ATOM 751 O O . TYR A 1 87 ? -14.644 -6.458 19.674 1.00 53.47 87 TYR A O 1
ATOM 759 N N . ALA A 1 88 ? -14.481 -4.493 18.610 1.00 53.78 88 ALA A N 1
ATOM 760 C CA . ALA A 1 88 ? -14.904 -3.680 19.745 1.00 53.78 88 ALA A CA 1
ATOM 761 C C . ALA A 1 88 ? -16.404 -3.822 20.064 1.00 53.78 88 ALA A C 1
ATOM 763 O O . ALA A 1 88 ? -16.921 -3.032 20.846 1.00 53.78 88 ALA A O 1
ATOM 764 N N . LYS A 1 89 ? -17.117 -4.797 19.477 1.00 43.88 89 LYS A N 1
ATOM 765 C CA . LYS A 1 89 ? -18.532 -5.070 19.737 1.00 43.88 89 LYS A CA 1
ATOM 766 C C . LYS A 1 89 ? -18.732 -5.351 21.231 1.00 43.88 89 LYS A C 1
ATOM 768 O O . LYS A 1 89 ? -18.534 -6.467 21.701 1.00 43.88 89 LYS A O 1
ATOM 773 N N . ILE A 1 90 ? -19.103 -4.312 21.974 1.00 48.09 90 ILE A N 1
ATOM 774 C CA . ILE A 1 90 ? -19.427 -4.396 23.396 1.00 48.09 90 ILE A CA 1
ATOM 775 C C . ILE A 1 90 ? -20.801 -5.050 23.493 1.00 48.09 90 ILE A C 1
ATOM 777 O O . ILE A 1 90 ? -21.816 -4.440 23.159 1.00 48.09 90 ILE A O 1
ATOM 781 N N . GLU A 1 91 ? -20.844 -6.310 23.920 1.00 39.47 91 GLU A N 1
ATOM 782 C CA . GLU A 1 91 ? -22.101 -6.960 24.279 1.00 39.47 91 GLU A CA 1
ATOM 783 C C . GLU A 1 91 ? -22.555 -6.441 25.647 1.00 39.47 91 GLU A C 1
ATOM 785 O O . GLU A 1 91 ? -22.125 -6.913 26.698 1.00 39.47 91 GLU A O 1
ATOM 790 N N . ILE A 1 92 ? -23.431 -5.436 25.642 1.00 41.78 92 ILE A N 1
ATOM 791 C CA . ILE A 1 92 ? -24.062 -4.940 26.866 1.00 41.78 92 ILE A CA 1
ATOM 792 C C . ILE A 1 92 ? -25.168 -5.930 27.253 1.00 41.78 92 ILE A C 1
ATOM 794 O O . ILE A 1 92 ? -26.261 -5.916 26.684 1.00 41.78 92 ILE A O 1
ATOM 798 N N . ARG A 1 93 ? -24.911 -6.801 28.236 1.00 40.06 93 ARG A N 1
ATOM 799 C CA . ARG A 1 93 ? -25.975 -7.594 28.873 1.00 40.06 93 ARG A CA 1
ATOM 800 C C . ARG A 1 93 ? -26.792 -6.687 29.792 1.00 40.06 93 ARG A C 1
ATOM 802 O O . ARG A 1 93 ? -26.455 -6.484 30.955 1.00 40.06 93 ARG A O 1
ATOM 809 N N . LEU A 1 94 ? -27.872 -6.123 29.261 1.00 42.16 94 LEU A N 1
ATOM 810 C CA . LEU A 1 94 ? -28.765 -5.243 30.012 1.00 42.16 94 LEU A CA 1
ATOM 811 C C . LEU A 1 94 ? -29.530 -6.021 31.097 1.00 42.16 94 LEU A C 1
ATOM 813 O O . LEU A 1 94 ? -30.372 -6.868 30.798 1.00 42.16 94 LEU A O 1
ATOM 817 N N . LYS A 1 95 ? -29.312 -5.662 32.370 1.00 45.81 95 LYS A N 1
ATOM 818 C CA . LYS A 1 95 ? -30.368 -5.763 33.390 1.00 45.81 95 LYS A CA 1
ATOM 819 C C . LYS A 1 95 ? -31.309 -4.568 33.202 1.00 45.81 95 LYS A C 1
ATOM 821 O O . LYS A 1 95 ? -30.861 -3.440 33.033 1.00 45.81 95 LYS A O 1
ATOM 826 N N . LYS A 1 96 ? -32.609 -4.849 33.217 1.00 46.53 96 LYS A N 1
ATOM 827 C CA . LYS A 1 96 ? -33.737 -4.110 32.616 1.00 46.53 96 LYS A CA 1
ATOM 828 C C . LYS A 1 96 ? -33.965 -2.620 32.983 1.00 46.53 96 LYS A C 1
ATOM 830 O O . LYS A 1 96 ? -34.989 -2.099 32.571 1.00 46.53 96 LYS A O 1
ATOM 835 N N . ASN A 1 97 ? -33.078 -1.917 33.699 1.00 45.88 97 ASN A N 1
ATOM 836 C CA . ASN A 1 97 ? -33.468 -0.688 34.419 1.00 45.88 97 ASN A CA 1
ATOM 837 C C . ASN A 1 97 ? -32.729 0.635 34.118 1.00 45.88 97 ASN A C 1
ATOM 839 O O . ASN A 1 97 ? -33.007 1.591 34.824 1.00 45.88 97 ASN A O 1
ATOM 843 N N . ASN A 1 98 ? -31.845 0.774 33.120 1.00 51.22 98 ASN A N 1
ATOM 844 C CA . ASN A 1 98 ? -31.288 2.104 32.772 1.00 51.22 98 ASN A CA 1
ATOM 845 C C . ASN A 1 98 ? -30.807 2.184 31.310 1.00 51.22 98 ASN A C 1
ATOM 847 O O . ASN A 1 98 ? -29.646 1.901 31.009 1.00 51.22 98 ASN A O 1
ATOM 851 N N . THR A 1 99 ? -31.698 2.577 30.400 1.00 50.91 99 THR A N 1
ATOM 852 C CA . THR A 1 99 ? -31.426 2.728 28.955 1.00 50.91 99 THR A CA 1
ATOM 853 C C . THR A 1 99 ? -30.677 4.017 28.611 1.00 50.91 99 THR A C 1
ATOM 855 O O . THR A 1 99 ? -29.842 4.028 27.711 1.00 50.91 99 THR A O 1
ATOM 858 N N . ASP A 1 100 ? -30.904 5.092 29.364 1.00 43.19 100 ASP A N 1
ATOM 859 C CA . ASP A 1 100 ? -30.453 6.427 28.938 1.00 43.19 100 ASP A CA 1
ATOM 860 C C . ASP A 1 100 ? -29.007 6.714 29.341 1.00 43.19 100 ASP A C 1
ATOM 862 O O . ASP A 1 100 ? -28.283 7.422 28.645 1.00 43.19 100 ASP A O 1
ATOM 866 N N . LYS A 1 101 ? -28.541 6.083 30.424 1.00 46.31 101 LYS A N 1
ATOM 867 C CA . LYS A 1 101 ? -27.121 6.096 30.780 1.00 46.31 101 LYS A CA 1
ATOM 868 C C . LYS A 1 101 ? -26.311 5.172 29.878 1.00 46.31 101 LYS A C 1
ATOM 870 O O . LYS A 1 101 ? -25.181 5.507 29.581 1.00 46.31 101 LYS A O 1
ATOM 875 N N . THR A 1 102 ? -26.855 4.049 29.397 1.00 42.47 102 THR A N 1
ATOM 876 C CA . THR A 1 102 ? -26.076 3.013 28.684 1.00 42.47 102 THR A CA 1
ATOM 877 C C . THR A 1 102 ? -25.603 3.425 27.284 1.00 42.47 102 THR A C 1
ATOM 879 O O . THR A 1 102 ? -24.561 2.949 26.835 1.00 42.47 102 THR A O 1
ATOM 882 N N . ILE A 1 103 ? -26.283 4.366 26.623 1.00 41.56 103 ILE A N 1
ATOM 883 C CA . ILE A 1 103 ? -25.893 4.873 25.294 1.00 41.56 103 ILE A CA 1
ATOM 884 C C . ILE A 1 103 ? -24.668 5.807 25.369 1.00 41.56 103 ILE A C 1
ATOM 886 O O . ILE A 1 103 ? -23.906 5.888 24.406 1.00 41.56 103 ILE A O 1
ATOM 890 N N . SER A 1 104 ? -24.393 6.440 26.518 1.00 39.84 104 SER A N 1
ATOM 891 C CA . SER A 1 104 ? -23.185 7.261 26.707 1.00 39.84 104 SER A CA 1
ATOM 892 C C . SER A 1 104 ? -21.914 6.456 27.021 1.00 39.84 104 SER A C 1
ATOM 894 O O . SER A 1 104 ? -20.847 7.052 27.130 1.00 39.84 104 SER A O 1
ATOM 896 N N . TYR A 1 105 ? -21.991 5.123 27.164 1.00 46.78 105 TYR A N 1
ATOM 897 C CA . TYR A 1 105 ? -20.838 4.271 27.526 1.00 46.78 105 TYR A CA 1
ATOM 898 C C . TYR A 1 105 ? -19.947 3.873 26.342 1.00 46.78 105 TYR A C 1
ATOM 900 O O . TYR A 1 105 ? -18.878 3.306 26.540 1.00 46.78 105 TYR A O 1
ATOM 908 N N . LEU A 1 106 ? -20.340 4.190 25.110 1.00 51.09 106 LEU A N 1
ATOM 909 C CA . LEU A 1 106 ? -19.477 4.071 23.940 1.00 51.09 106 LEU A CA 1
ATOM 910 C C . LEU A 1 106 ? -19.255 5.470 23.391 1.00 51.09 106 LEU A C 1
ATOM 912 O O . LEU A 1 106 ? -20.198 6.110 22.929 1.00 51.09 106 LEU A O 1
ATOM 916 N N . ASN A 1 107 ? -18.007 5.936 23.382 1.00 57.91 107 ASN A N 1
ATOM 917 C CA . ASN A 1 107 ? -17.624 7.181 22.720 1.00 57.91 107 ASN A CA 1
ATOM 918 C C . ASN A 1 107 ? -17.675 6.996 21.185 1.00 57.91 107 ASN A C 1
ATOM 920 O O . ASN A 1 107 ? -16.679 7.116 20.474 1.00 57.91 107 ASN A O 1
ATOM 924 N N . ILE A 1 108 ? -18.863 6.682 20.649 1.00 64.12 108 ILE A N 1
ATOM 925 C CA . ILE A 1 108 ? -19.170 6.457 19.226 1.00 64.12 108 ILE A CA 1
ATOM 926 C C . ILE A 1 108 ? -18.622 7.610 18.382 1.00 64.12 108 ILE A C 1
ATOM 928 O O . ILE A 1 108 ? -18.141 7.401 17.270 1.00 64.12 108 ILE A O 1
ATOM 932 N N . ARG A 1 109 ? -18.632 8.829 18.935 1.00 68.56 109 ARG A N 1
ATOM 933 C CA . ARG A 1 109 ? -18.068 10.025 18.307 1.00 68.56 109 ARG A CA 1
ATOM 934 C C . ARG A 1 109 ? -16.557 9.916 18.073 1.00 68.56 109 ARG A C 1
ATOM 936 O O . ARG A 1 109 ? -16.118 10.237 16.975 1.00 68.56 109 ARG A O 1
ATOM 943 N N . GLN A 1 110 ? -15.774 9.451 19.047 1.00 72.62 110 GLN A N 1
ATOM 944 C CA . GLN A 1 110 ? -14.321 9.288 18.894 1.00 72.62 110 GLN A CA 1
ATOM 945 C C . GLN A 1 110 ? -13.985 8.158 17.919 1.00 72.62 110 GLN A C 1
ATOM 947 O O . GLN A 1 110 ? -13.184 8.358 17.014 1.00 72.62 110 GLN A O 1
ATOM 952 N N . PHE A 1 111 ? -14.665 7.012 18.008 1.00 73.38 111 PHE A N 1
ATOM 953 C CA . PHE A 1 111 ? -14.473 5.918 17.047 1.00 73.38 111 PHE A CA 1
ATOM 954 C C . PHE A 1 111 ? -14.833 6.324 15.609 1.00 73.38 111 PHE A C 1
ATOM 956 O O . PHE A 1 111 ? -14.112 5.998 14.663 1.00 73.38 111 PHE A O 1
ATOM 963 N N . LYS A 1 112 ? -15.917 7.088 15.428 1.00 77.38 112 LYS A N 1
ATOM 964 C CA . LYS A 1 112 ? -16.284 7.656 14.125 1.00 77.38 112 LYS A CA 1
ATOM 965 C C . LYS A 1 112 ? -15.219 8.635 13.619 1.00 77.38 112 LYS A C 1
ATOM 967 O O . LYS A 1 112 ? -14.884 8.610 12.442 1.00 77.38 112 LYS A O 1
ATOM 972 N N . LEU A 1 113 ? -14.647 9.459 14.495 1.00 82.25 113 LEU A N 1
ATOM 973 C CA . LEU A 1 113 ? -13.542 10.346 14.126 1.00 82.25 113 LEU A CA 1
ATOM 974 C C . LEU A 1 113 ? -12.295 9.556 13.713 1.00 82.25 113 LEU A C 1
ATOM 976 O O . LEU A 1 113 ? -11.727 9.848 12.669 1.00 82.25 113 LEU A O 1
ATOM 980 N N . ILE A 1 114 ? -11.908 8.523 14.461 1.00 83.62 114 ILE A N 1
ATOM 981 C CA . ILE A 1 114 ? -10.730 7.695 14.158 1.00 83.62 114 ILE A CA 1
ATOM 982 C C . ILE A 1 114 ? -10.882 6.973 12.814 1.00 83.62 114 ILE A C 1
ATOM 984 O O . ILE A 1 114 ? -9.949 6.948 12.014 1.00 83.62 114 ILE A O 1
ATOM 988 N N . THR A 1 115 ? -12.066 6.429 12.530 1.00 83.25 115 THR A N 1
ATOM 989 C CA . THR A 1 115 ? -12.350 5.778 11.239 1.00 83.25 115 THR A CA 1
ATOM 990 C C . THR A 1 115 ? -12.329 6.766 10.071 1.00 83.25 115 THR A C 1
ATOM 992 O O . THR A 1 115 ? -11.758 6.446 9.029 1.00 83.25 115 THR A O 1
ATOM 995 N N . ILE A 1 116 ? -12.872 7.977 10.248 1.00 87.38 116 ILE A N 1
ATOM 996 C CA . ILE A 1 116 ? -12.793 9.053 9.246 1.00 87.38 116 ILE A CA 1
ATOM 997 C C . ILE A 1 116 ? -11.340 9.475 9.017 1.00 87.38 116 ILE A C 1
ATOM 999 O O . ILE A 1 116 ? -10.919 9.570 7.869 1.00 87.38 116 ILE A O 1
ATOM 1003 N N . VAL A 1 117 ? -10.567 9.694 10.085 1.00 89.62 117 VAL A N 1
ATOM 1004 C CA . VAL A 1 117 ? -9.151 10.076 9.990 1.00 89.62 117 VAL A CA 1
ATOM 1005 C C . VAL A 1 117 ? -8.363 9.003 9.247 1.00 89.62 117 VAL A C 1
ATOM 1007 O O . VAL A 1 117 ? -7.659 9.338 8.305 1.00 89.62 117 VAL A O 1
ATOM 1010 N N . ASN A 1 118 ? -8.541 7.724 9.590 1.00 90.31 118 ASN A N 1
ATOM 1011 C CA . ASN A 1 118 ? -7.874 6.611 8.913 1.00 90.31 118 ASN A CA 1
ATOM 1012 C C . ASN A 1 118 ? -8.209 6.536 7.411 1.00 90.31 118 ASN A C 1
ATOM 1014 O O . ASN A 1 118 ? -7.326 6.348 6.572 1.00 90.31 118 ASN A O 1
ATOM 1018 N N . LEU A 1 119 ? -9.486 6.710 7.055 1.00 90.75 119 LEU A N 1
ATOM 1019 C CA . LEU A 1 119 ? -9.921 6.745 5.658 1.00 90.75 119 LEU A CA 1
ATOM 1020 C C . LEU A 1 119 ? -9.310 7.936 4.916 1.00 90.75 119 LEU A C 1
ATOM 1022 O O . LEU A 1 119 ? -8.806 7.777 3.807 1.00 90.75 119 LEU A O 1
ATOM 1026 N N . LEU A 1 120 ? -9.309 9.112 5.539 1.00 93.38 120 LEU A N 1
ATOM 1027 C CA . LEU A 1 120 ? -8.759 10.326 4.952 1.00 93.38 120 LEU A CA 1
ATOM 1028 C C . LEU A 1 120 ? -7.243 10.205 4.761 1.00 93.38 120 LEU A C 1
ATOM 1030 O O . LEU A 1 120 ? -6.744 10.541 3.692 1.00 93.38 120 LEU A O 1
ATOM 1034 N N . THR A 1 121 ? -6.513 9.651 5.735 1.00 91.56 121 THR A N 1
ATOM 1035 C CA . THR A 1 121 ? -5.073 9.389 5.600 1.00 91.56 121 THR A CA 1
ATOM 1036 C C . THR A 1 121 ? -4.783 8.392 4.486 1.00 91.56 121 THR A C 1
ATOM 1038 O O . THR A 1 121 ? -3.876 8.621 3.693 1.00 91.56 121 THR A O 1
ATOM 1041 N N . PHE A 1 122 ? -5.573 7.320 4.368 1.00 93.56 122 PHE A N 1
ATOM 1042 C CA . PHE A 1 122 ? -5.418 6.337 3.297 1.00 93.56 122 PHE A CA 1
ATOM 1043 C C . PHE A 1 122 ? -5.647 6.960 1.913 1.00 93.56 122 PHE A C 1
ATOM 1045 O O . PHE A 1 122 ? -4.827 6.775 1.013 1.00 93.56 122 PHE A O 1
ATOM 1052 N N . LEU A 1 123 ? -6.726 7.731 1.749 1.00 94.50 123 LEU A N 1
ATOM 1053 C CA . LEU A 1 123 ? -7.026 8.406 0.488 1.00 94.50 123 LEU A CA 1
ATOM 1054 C C . LEU A 1 123 ? -5.963 9.447 0.135 1.00 94.50 123 LEU A C 1
ATOM 1056 O O . LEU A 1 123 ? -5.483 9.446 -0.994 1.00 94.50 123 LEU A O 1
ATOM 1060 N N . LEU A 1 124 ? -5.551 10.293 1.086 1.00 94.31 124 LEU A N 1
ATOM 1061 C CA . LEU A 1 124 ? -4.516 11.300 0.845 1.00 94.31 124 LEU A CA 1
ATOM 1062 C C . LEU A 1 124 ? -3.196 10.662 0.415 1.00 94.31 124 LEU A C 1
ATOM 1064 O O . LEU A 1 124 ? -2.617 11.097 -0.575 1.00 94.31 124 LEU A O 1
ATOM 1068 N N . LEU A 1 125 ? -2.737 9.617 1.110 1.00 92.88 125 LEU A N 1
ATOM 1069 C CA . LEU A 1 125 ? -1.493 8.932 0.753 1.00 92.88 125 LEU A CA 1
ATOM 1070 C C . LEU A 1 125 ? -1.557 8.342 -0.659 1.00 92.88 125 LEU A C 1
ATOM 1072 O O . LEU A 1 125 ? -0.593 8.461 -1.407 1.00 92.88 125 LEU A O 1
ATOM 1076 N N . ASN A 1 126 ? -2.694 7.766 -1.059 1.00 94.00 126 ASN A N 1
ATOM 1077 C CA . ASN A 1 126 ? -2.851 7.205 -2.402 1.00 94.00 126 ASN A CA 1
ATOM 1078 C C . ASN A 1 126 ? -2.985 8.274 -3.491 1.00 94.00 126 ASN A C 1
ATOM 1080 O O . ASN A 1 126 ? -2.401 8.115 -4.558 1.00 94.00 126 ASN A O 1
ATOM 1084 N N . VAL A 1 127 ? -3.687 9.380 -3.230 1.00 94.56 127 VAL A N 1
ATOM 1085 C CA . VAL A 1 127 ? -3.758 10.513 -4.168 1.00 94.56 127 VAL A CA 1
ATOM 1086 C C . VAL A 1 127 ? -2.373 11.122 -4.376 1.00 94.56 127 VAL A C 1
ATOM 1088 O O . VAL A 1 127 ? -1.975 11.352 -5.515 1.00 94.56 127 VAL A O 1
ATOM 1091 N N . VAL A 1 128 ? -1.617 11.326 -3.292 1.00 93.56 128 VAL A N 1
ATOM 1092 C CA . VAL A 1 128 ? -0.228 11.801 -3.366 1.00 93.56 128 VAL A CA 1
ATOM 1093 C C . VAL A 1 128 ? 0.655 10.775 -4.078 1.00 93.56 128 VAL A C 1
ATOM 1095 O O . VAL A 1 128 ? 1.499 11.150 -4.881 1.00 93.56 128 VAL A O 1
ATOM 1098 N N . ASN A 1 129 ? 0.458 9.476 -3.850 1.00 92.75 129 ASN A N 1
ATOM 1099 C CA . ASN A 1 129 ? 1.205 8.449 -4.571 1.00 92.75 129 ASN A CA 1
ATOM 1100 C C . ASN A 1 129 ? 0.981 8.539 -6.088 1.00 92.75 129 ASN A C 1
ATOM 1102 O O . ASN A 1 129 ? 1.940 8.629 -6.848 1.00 92.75 129 ASN A O 1
ATOM 1106 N N . VAL A 1 130 ? -0.281 8.562 -6.523 1.00 92.88 130 VAL A N 1
ATOM 1107 C CA . VAL A 1 130 ? -0.636 8.629 -7.947 1.00 92.88 130 VAL A CA 1
ATOM 1108 C C . VAL A 1 130 ? -0.094 9.906 -8.585 1.00 92.88 130 VAL A C 1
ATOM 1110 O O . VAL A 1 130 ? 0.493 9.837 -9.663 1.00 92.88 130 VAL A O 1
ATOM 1113 N N . SER A 1 131 ? -0.233 11.059 -7.923 1.00 92.12 131 SER A N 1
ATOM 1114 C CA . SER A 1 131 ? 0.267 12.320 -8.474 1.00 92.12 131 SER A CA 1
ATOM 1115 C C . SER A 1 131 ? 1.782 12.299 -8.665 1.00 92.12 131 SER A C 1
ATOM 1117 O O . SER A 1 131 ? 2.265 12.710 -9.715 1.00 92.12 131 SER A O 1
ATOM 1119 N N . PHE A 1 132 ? 2.544 11.768 -7.708 1.00 90.44 132 PHE A N 1
ATOM 1120 C CA . PHE A 1 132 ? 3.999 11.702 -7.835 1.00 90.44 132 PHE A CA 1
ATOM 1121 C C . PHE A 1 132 ? 4.478 10.680 -8.858 1.00 90.44 132 PHE A C 1
ATOM 1123 O O . PHE A 1 132 ? 5.437 10.967 -9.569 1.00 90.44 132 PHE A O 1
ATOM 1130 N N . VAL A 1 133 ? 3.821 9.523 -8.969 1.00 90.44 133 VAL A N 1
ATOM 1131 C CA . VAL A 1 133 ? 4.147 8.557 -10.027 1.00 90.44 133 VAL A CA 1
ATOM 1132 C C . VAL A 1 133 ? 3.919 9.191 -11.404 1.00 90.44 133 VAL A C 1
ATOM 1134 O O . VAL A 1 133 ? 4.808 9.126 -12.244 1.00 90.44 133 VAL A O 1
ATOM 1137 N N . LEU A 1 134 ? 2.806 9.910 -11.603 1.00 90.88 134 LEU A N 1
ATOM 1138 C CA . LEU A 1 134 ? 2.536 10.639 -12.850 1.00 90.88 134 LEU A CA 1
ATOM 1139 C C . LEU A 1 134 ? 3.561 11.746 -13.137 1.00 90.88 134 LEU A C 1
ATOM 1141 O O . LEU A 1 134 ? 3.933 11.963 -14.288 1.00 90.88 134 LEU A O 1
ATOM 1145 N N . LEU A 1 135 ? 4.019 12.472 -12.115 1.00 90.94 135 LEU A N 1
ATOM 1146 C CA . LEU A 1 135 ? 5.039 13.514 -12.284 1.00 90.94 135 LEU A CA 1
ATOM 1147 C C . LEU A 1 135 ? 6.408 12.932 -12.667 1.00 90.94 135 LEU A C 1
ATOM 1149 O O . LEU A 1 135 ? 7.155 13.577 -13.402 1.00 90.94 135 LEU A O 1
ATOM 1153 N N . ILE A 1 136 ? 6.738 11.735 -12.176 1.00 89.62 136 ILE A N 1
ATOM 1154 C CA . ILE A 1 136 ? 7.986 11.032 -12.506 1.00 89.62 136 ILE A CA 1
ATOM 1155 C C . ILE A 1 136 ? 7.933 10.459 -13.921 1.00 89.62 136 ILE A C 1
ATOM 1157 O O . ILE A 1 136 ? 8.899 10.617 -14.664 1.00 89.62 136 ILE A O 1
ATOM 1161 N N . ASP A 1 137 ? 6.811 9.846 -14.296 1.00 87.56 137 ASP A N 1
ATOM 1162 C CA . ASP A 1 137 ? 6.591 9.283 -15.632 1.00 87.56 137 ASP A CA 1
ATOM 1163 C C . ASP A 1 137 ? 6.689 10.369 -16.722 1.00 87.56 137 ASP A C 1
ATOM 1165 O O . ASP A 1 137 ? 7.436 10.248 -17.691 1.00 87.56 137 ASP A O 1
ATOM 1169 N N . ASN A 1 138 ? 6.088 11.540 -16.474 1.00 88.56 138 ASN A N 1
ATOM 1170 C CA . ASN A 1 138 ? 6.211 12.713 -17.350 1.00 88.56 138 ASN A CA 1
ATOM 1171 C C . ASN A 1 138 ? 7.577 13.431 -17.267 1.00 88.56 138 ASN A C 1
ATOM 1173 O O . ASN A 1 138 ? 7.740 14.508 -17.840 1.00 88.56 138 ASN A O 1
ATOM 1177 N N . ASN A 1 139 ? 8.558 12.878 -16.543 1.00 85.56 139 ASN A N 1
ATOM 1178 C CA . ASN A 1 139 ? 9.891 13.450 -16.313 1.00 85.56 139 ASN A CA 1
ATOM 1179 C C . ASN A 1 139 ? 9.895 14.884 -15.729 1.00 85.56 139 ASN A C 1
ATOM 1181 O O . ASN A 1 139 ? 10.870 15.616 -15.889 1.00 85.56 139 ASN A O 1
ATOM 1185 N N . ILE A 1 140 ? 8.832 15.294 -15.026 1.00 88.44 140 ILE A N 1
ATOM 1186 C CA . ILE A 1 140 ? 8.745 16.605 -14.354 1.00 88.44 140 ILE A CA 1
ATOM 1187 C C . ILE A 1 140 ? 9.569 16.593 -13.058 1.00 88.44 140 ILE A C 1
ATOM 1189 O O . ILE A 1 140 ? 10.163 17.601 -12.678 1.00 88.44 140 ILE A O 1
ATOM 1193 N N . ILE A 1 141 ? 9.610 15.446 -12.373 1.00 86.19 141 ILE A N 1
ATOM 1194 C CA . ILE A 1 141 ? 10.363 15.234 -11.132 1.00 86.19 141 ILE A CA 1
ATOM 1195 C C . ILE A 1 141 ? 11.298 14.037 -11.308 1.00 86.19 141 ILE A C 1
ATOM 1197 O O . ILE A 1 141 ? 10.921 13.013 -11.873 1.00 86.19 141 ILE A O 1
ATOM 1201 N N . SER A 1 142 ? 12.517 14.138 -10.777 1.00 81.31 142 SER A N 1
ATOM 1202 C CA . SER A 1 142 ? 13.460 13.020 -10.745 1.00 81.31 142 SER A CA 1
ATOM 1203 C C . SER A 1 142 ? 13.014 11.942 -9.751 1.00 81.31 142 SER A C 1
ATOM 1205 O O . SER A 1 142 ? 12.877 12.212 -8.554 1.00 81.31 142 SER A O 1
ATOM 1207 N N . GLY A 1 143 ? 12.834 10.714 -10.237 1.00 83.31 143 GLY A N 1
ATOM 1208 C CA . GLY A 1 143 ? 12.668 9.523 -9.403 1.00 83.31 143 GLY A CA 1
ATOM 1209 C C . GLY A 1 143 ? 14.006 8.924 -8.956 1.00 83.31 143 GLY A C 1
ATOM 1210 O O . GLY A 1 143 ? 15.055 9.193 -9.539 1.00 83.31 143 GLY A O 1
ATOM 1211 N N . PHE A 1 144 ? 13.964 8.078 -7.932 1.00 85.75 144 PHE A N 1
ATOM 1212 C CA . PHE A 1 144 ? 15.072 7.213 -7.545 1.00 85.75 144 PHE A CA 1
ATOM 1213 C C . PHE A 1 144 ? 15.118 5.990 -8.468 1.00 85.75 144 PHE A C 1
ATOM 1215 O O . PHE A 1 144 ? 14.119 5.286 -8.606 1.00 85.75 144 PHE A O 1
ATOM 1222 N N . SER A 1 145 ? 16.264 5.726 -9.091 1.00 87.69 145 SER A N 1
ATOM 1223 C CA . SER A 1 145 ? 16.455 4.576 -9.979 1.00 87.69 145 SER A CA 1
ATOM 1224 C C . SER A 1 145 ? 16.729 3.304 -9.175 1.00 87.69 145 SER A C 1
ATOM 1226 O O . SER A 1 145 ? 17.790 3.171 -8.559 1.00 87.69 145 SER A O 1
ATOM 1228 N N . TYR A 1 146 ? 15.792 2.361 -9.201 1.00 86.38 146 TYR A N 1
ATOM 1229 C CA . TYR A 1 146 ? 15.941 1.045 -8.599 1.00 86.38 146 TYR A CA 1
ATOM 1230 C C . TYR A 1 146 ? 16.328 0.012 -9.663 1.00 86.38 146 TYR A C 1
ATOM 1232 O O . TYR A 1 146 ? 15.578 -0.243 -10.606 1.00 86.38 146 TYR A O 1
ATOM 1240 N N . TYR A 1 147 ? 17.514 -0.580 -9.511 1.00 88.19 147 TYR A N 1
ATOM 1241 C CA . TYR A 1 147 ? 18.020 -1.601 -10.426 1.00 88.19 147 TYR A CA 1
ATOM 1242 C C . TYR A 1 147 ? 17.369 -2.949 -10.113 1.00 88.19 147 TYR A C 1
ATOM 1244 O O . TYR A 1 147 ? 17.645 -3.571 -9.087 1.00 88.19 147 TYR A O 1
ATOM 1252 N N . LEU A 1 148 ? 16.490 -3.384 -11.010 1.00 86.00 148 LEU A N 1
ATOM 1253 C CA . LEU A 1 148 ? 15.895 -4.714 -11.007 1.00 86.00 148 LEU A CA 1
ATOM 1254 C C . LEU A 1 148 ? 16.860 -5.755 -11.610 1.00 86.00 148 LEU A C 1
ATOM 1256 O O . LEU A 1 148 ? 17.758 -5.377 -12.367 1.00 86.00 148 LEU A O 1
ATOM 1260 N N . PRO A 1 149 ? 16.678 -7.059 -11.330 1.00 84.62 149 PRO A N 1
ATOM 1261 C CA . PRO A 1 149 ? 17.562 -8.121 -11.819 1.00 84.62 149 PRO A CA 1
ATOM 1262 C C . PRO A 1 149 ? 17.796 -8.139 -13.335 1.00 84.62 149 PRO A C 1
ATOM 1264 O O . PRO A 1 149 ? 18.891 -8.486 -13.763 1.00 84.62 149 PRO A O 1
ATOM 1267 N N . GLY A 1 150 ? 16.798 -7.770 -14.143 1.00 80.38 150 GLY A N 1
ATOM 1268 C CA . GLY A 1 150 ? 16.945 -7.694 -15.601 1.00 80.38 150 GLY A CA 1
ATOM 1269 C C . GLY A 1 150 ? 17.282 -6.311 -16.158 1.00 80.38 150 GLY A C 1
ATOM 1270 O O . GLY A 1 150 ? 17.195 -6.114 -17.368 1.00 80.38 150 GLY A O 1
ATOM 1271 N N . THR A 1 151 ? 17.678 -5.354 -15.312 1.00 82.88 151 THR A N 1
ATOM 127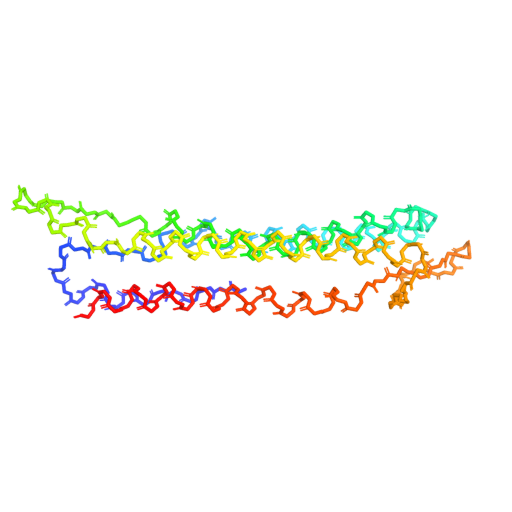2 C CA . THR A 1 151 ? 18.094 -4.021 -15.783 1.00 82.88 151 THR A CA 1
ATOM 1273 C C . THR A 1 151 ? 19.324 -4.140 -16.681 1.00 82.88 151 THR A C 1
ATOM 1275 O O . THR A 1 151 ? 20.307 -4.781 -16.307 1.00 82.88 151 THR A O 1
ATOM 1278 N N . GLY A 1 152 ? 19.288 -3.510 -17.854 1.00 78.88 152 GLY A N 1
ATOM 1279 C CA . GLY A 1 152 ? 20.356 -3.582 -18.855 1.00 78.88 152 GLY A CA 1
ATOM 1280 C C . GLY A 1 152 ? 20.241 -4.760 -19.827 1.00 78.88 152 GLY A C 1
ATOM 1281 O O . GLY A 1 152 ? 20.915 -4.752 -20.857 1.00 78.88 152 GLY A O 1
ATOM 1282 N N . ILE A 1 153 ? 19.357 -5.733 -19.573 1.00 81.50 153 ILE A N 1
ATOM 1283 C CA . ILE A 1 153 ? 18.945 -6.702 -20.597 1.00 81.50 153 ILE A CA 1
ATOM 1284 C C . ILE A 1 153 ? 18.091 -5.942 -21.614 1.00 81.50 153 ILE A C 1
ATOM 1286 O O . ILE A 1 153 ? 17.175 -5.221 -21.227 1.00 81.50 153 ILE A O 1
ATOM 1290 N N . GLU A 1 154 ? 18.419 -6.059 -22.903 1.00 78.44 154 GLU A N 1
ATOM 1291 C CA . GLU A 1 154 ? 17.725 -5.344 -23.990 1.00 78.44 154 GLU A CA 1
ATOM 1292 C C . GLU A 1 154 ? 17.697 -3.809 -23.823 1.00 78.44 154 GLU A C 1
ATOM 1294 O O . GLU A 1 154 ? 16.775 -3.146 -24.286 1.00 78.44 154 GLU A O 1
ATOM 1299 N N . ASN A 1 155 ? 18.724 -3.228 -23.185 1.00 78.50 155 ASN A N 1
ATOM 1300 C CA . ASN A 1 155 ? 18.814 -1.793 -22.862 1.00 78.50 155 ASN A CA 1
ATOM 1301 C C . ASN A 1 155 ? 17.698 -1.273 -21.939 1.00 78.50 155 ASN A C 1
ATOM 1303 O O . ASN A 1 155 ? 17.426 -0.073 -21.916 1.00 78.50 155 ASN A O 1
ATOM 1307 N N . SER A 1 156 ? 17.084 -2.158 -21.154 1.00 82.12 156 SER A N 1
ATOM 1308 C CA . SER A 1 156 ? 16.027 -1.786 -20.222 1.00 82.12 156 SER A CA 1
ATOM 1309 C C . SER A 1 156 ? 16.501 -0.815 -19.144 1.00 82.12 156 SER A C 1
ATOM 1311 O O . SER A 1 156 ? 17.582 -0.958 -18.555 1.00 82.12 156 SER A O 1
ATOM 1313 N N . LEU A 1 157 ? 15.668 0.191 -18.889 1.00 84.38 157 LEU A N 1
ATOM 1314 C CA . LEU A 1 157 ? 15.934 1.230 -17.906 1.00 84.38 157 LEU A CA 1
ATOM 1315 C C . LEU A 1 157 ? 15.592 0.756 -16.483 1.00 84.38 157 LEU A C 1
ATOM 1317 O O . LEU A 1 157 ? 14.714 -0.088 -16.291 1.00 84.38 157 LEU A O 1
ATOM 1321 N N . PRO A 1 158 ? 16.268 1.299 -15.453 1.00 8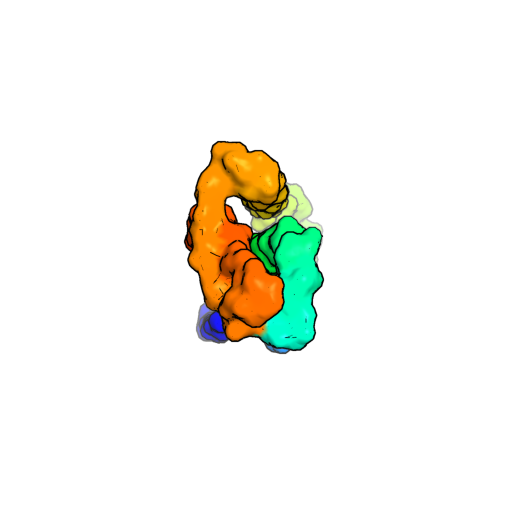5.88 158 PRO A N 1
ATOM 1322 C CA . PRO A 1 158 ? 15.926 1.006 -14.069 1.00 85.88 158 PRO A CA 1
ATOM 1323 C C . PRO A 1 158 ? 14.529 1.535 -13.730 1.00 85.88 158 PRO A C 1
ATOM 1325 O O . PRO A 1 158 ? 14.121 2.603 -14.192 1.00 85.88 158 PRO A O 1
ATOM 1328 N N . LEU A 1 159 ? 13.833 0.829 -12.839 1.00 85.81 159 LEU A N 1
ATOM 1329 C CA . LEU A 1 159 ? 12.512 1.230 -12.371 1.00 85.81 159 LEU A CA 1
ATOM 1330 C C . LEU A 1 159 ? 12.628 2.525 -11.557 1.00 85.81 159 LEU A C 1
ATOM 1332 O O . LEU A 1 159 ? 13.340 2.582 -10.551 1.00 85.81 159 LEU A O 1
ATOM 1336 N N . LYS A 1 160 ? 11.926 3.576 -11.981 1.00 86.94 160 LYS A N 1
ATOM 1337 C CA . LYS A 1 160 ? 11.906 4.855 -11.266 1.00 86.94 160 LYS A CA 1
ATOM 1338 C C . LYS A 1 160 ? 10.869 4.802 -10.148 1.00 86.94 160 LYS A C 1
ATOM 1340 O O . LYS A 1 160 ? 9.694 4.561 -10.395 1.00 86.94 160 LYS A O 1
ATOM 1345 N N . ILE A 1 161 ? 11.294 5.066 -8.917 1.00 86.12 161 ILE A N 1
ATOM 1346 C CA . ILE A 1 161 ? 10.427 5.107 -7.733 1.00 86.12 161 ILE A CA 1
ATOM 1347 C C . ILE A 1 161 ? 10.432 6.522 -7.155 1.00 86.12 161 ILE A C 1
ATOM 1349 O O . ILE A 1 161 ? 11.459 7.200 -7.139 1.00 86.12 161 ILE A O 1
ATOM 1353 N N . SER A 1 162 ? 9.296 6.984 -6.637 1.00 86.00 162 SER A N 1
ATOM 1354 C CA . SER A 1 162 ? 9.243 8.256 -5.913 1.00 86.00 162 SER A CA 1
ATOM 1355 C C . SER A 1 162 ? 9.966 8.173 -4.570 1.00 86.00 162 SER A C 1
ATOM 1357 O O . SER A 1 162 ? 9.800 7.218 -3.814 1.00 86.00 162 SER A O 1
ATOM 1359 N N . ILE A 1 163 ? 10.698 9.228 -4.199 1.00 83.38 163 ILE A N 1
ATOM 1360 C CA . ILE A 1 163 ? 11.277 9.360 -2.850 1.00 83.38 163 ILE A CA 1
ATOM 1361 C C . ILE A 1 163 ? 10.178 9.287 -1.773 1.00 83.38 163 ILE A C 1
ATOM 1363 O O . ILE A 1 163 ? 10.393 8.756 -0.683 1.00 83.38 163 ILE A O 1
ATOM 1367 N N . LEU A 1 164 ? 8.965 9.751 -2.091 1.00 83.88 164 LEU A N 1
ATOM 1368 C CA . LEU A 1 164 ? 7.824 9.677 -1.179 1.00 83.88 164 LEU A CA 1
ATOM 1369 C C . LEU A 1 164 ? 7.369 8.251 -0.890 1.00 83.88 164 LEU A C 1
ATOM 1371 O O . LEU A 1 164 ? 6.845 8.007 0.195 1.00 83.88 164 LEU A O 1
ATOM 1375 N N . SER A 1 165 ? 7.623 7.297 -1.787 1.00 82.50 165 SER A N 1
ATOM 1376 C CA . SER A 1 165 ? 7.331 5.887 -1.530 1.00 82.50 165 SER A CA 1
ATOM 1377 C C . SER A 1 165 ? 8.091 5.388 -0.295 1.00 82.50 165 SER A C 1
ATOM 1379 O O . SER A 1 165 ? 7.519 4.669 0.521 1.00 82.50 165 SER A O 1
ATOM 1381 N N . PHE A 1 166 ? 9.327 5.854 -0.067 1.00 84.56 166 PHE A N 1
ATOM 1382 C CA . PHE A 1 166 ? 10.078 5.547 1.159 1.00 84.56 166 PHE A CA 1
ATOM 1383 C C . PHE A 1 166 ? 9.492 6.227 2.397 1.00 84.56 166 PHE A C 1
ATOM 1385 O O . PHE A 1 166 ? 9.490 5.652 3.483 1.00 84.56 166 PHE A O 1
ATOM 1392 N N . ILE A 1 167 ? 8.955 7.437 2.248 1.00 87.19 167 ILE A N 1
ATOM 1393 C CA . ILE A 1 167 ? 8.292 8.157 3.341 1.00 87.19 167 ILE A CA 1
ATOM 1394 C C . ILE A 1 167 ? 6.989 7.442 3.742 1.00 87.19 167 ILE A C 1
ATOM 1396 O O . ILE A 1 167 ? 6.689 7.316 4.931 1.00 87.19 167 ILE A O 1
ATOM 1400 N N . PHE A 1 168 ? 6.241 6.896 2.781 1.00 87.19 168 PHE A N 1
ATOM 1401 C CA . PHE A 1 168 ? 5.007 6.149 3.045 1.00 87.19 168 PHE A CA 1
ATOM 1402 C C . PHE A 1 168 ? 5.223 4.872 3.861 1.00 87.19 168 PHE A C 1
ATOM 1404 O O . PHE A 1 168 ? 4.336 4.511 4.646 1.00 87.19 168 PHE A O 1
ATOM 1411 N N . ILE A 1 169 ? 6.400 4.244 3.734 1.00 86.56 169 ILE A N 1
ATOM 1412 C CA . ILE A 1 169 ? 6.8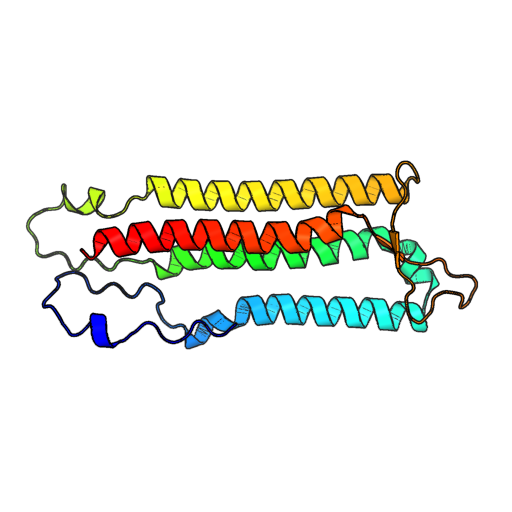14 3.098 4.559 1.00 86.56 169 ILE A CA 1
ATOM 1413 C C . ILE A 1 169 ? 6.841 3.473 6.046 1.00 86.56 169 ILE A C 1
ATOM 1415 O O . ILE A 1 169 ? 6.524 2.647 6.895 1.00 86.56 169 ILE A O 1
ATOM 1419 N N . TRP A 1 170 ? 7.161 4.722 6.383 1.00 88.62 170 TRP A N 1
ATOM 1420 C CA . TRP A 1 170 ? 7.182 5.185 7.771 1.00 88.62 170 TRP A CA 1
ATOM 1421 C C . TRP A 1 170 ? 5.837 5.746 8.225 1.00 88.62 170 TRP A C 1
ATOM 1423 O O . TRP A 1 170 ? 5.369 5.421 9.316 1.00 88.62 170 TRP A O 1
ATOM 1433 N N . ILE A 1 171 ? 5.181 6.562 7.396 1.00 89.62 171 ILE A N 1
ATOM 1434 C CA . ILE A 1 171 ? 3.941 7.246 7.792 1.00 89.62 171 ILE A CA 1
ATOM 1435 C C . ILE A 1 171 ? 2.824 6.244 8.100 1.00 89.62 171 ILE A C 1
ATOM 1437 O O . ILE A 1 171 ? 2.167 6.363 9.133 1.00 89.62 171 ILE A O 1
ATOM 1441 N N . SER A 1 172 ? 2.619 5.242 7.241 1.00 87.81 172 SER A N 1
ATOM 1442 C CA . SER A 1 172 ? 1.503 4.295 7.381 1.00 87.81 172 SER A CA 1
ATOM 1443 C C . SER A 1 172 ? 1.509 3.531 8.720 1.00 87.81 172 SER A C 1
ATOM 1445 O O . SER A 1 172 ? 0.494 3.570 9.424 1.00 87.81 172 SER A O 1
ATOM 1447 N N . PRO A 1 173 ? 2.617 2.881 9.144 1.00 88.75 173 PRO A N 1
ATOM 1448 C CA . PRO A 1 173 ? 2.667 2.203 10.439 1.00 88.75 173 PRO A CA 1
ATOM 1449 C C . PRO A 1 173 ? 2.609 3.166 11.627 1.00 88.75 173 PRO A C 1
ATOM 1451 O O . PRO A 1 173 ? 2.011 2.815 12.646 1.00 88.75 173 PRO A O 1
ATOM 1454 N N . ILE A 1 174 ? 3.185 4.370 11.521 1.00 90.50 174 ILE A N 1
ATOM 1455 C CA . ILE A 1 174 ? 3.137 5.370 12.599 1.00 90.50 174 ILE A CA 1
ATOM 1456 C C . ILE A 1 174 ? 1.693 5.816 12.838 1.00 90.50 174 ILE A C 1
ATOM 1458 O O . ILE A 1 174 ? 1.215 5.749 13.970 1.00 90.50 174 ILE A O 1
ATOM 1462 N N . VAL A 1 175 ? 0.972 6.201 11.781 1.00 89.44 175 VAL A N 1
ATOM 1463 C CA . VAL A 1 175 ? -0.436 6.619 11.873 1.00 89.44 175 VAL A CA 1
ATOM 1464 C C . VAL A 1 175 ? -1.290 5.496 12.456 1.00 89.44 175 VAL A C 1
ATOM 1466 O O . VAL A 1 175 ? -2.040 5.727 13.404 1.00 89.44 175 VAL A O 1
ATOM 1469 N N . ALA A 1 176 ? -1.134 4.266 11.958 1.00 86.50 176 ALA A N 1
ATOM 1470 C CA . ALA A 1 176 ? -1.874 3.120 12.479 1.00 86.50 176 ALA A CA 1
ATOM 1471 C C . ALA A 1 176 ? -1.586 2.874 13.969 1.00 86.50 176 ALA A C 1
ATOM 1473 O O . ALA A 1 176 ? -2.513 2.652 14.747 1.00 86.50 176 ALA A O 1
ATOM 1474 N N . SER A 1 177 ? -0.321 2.967 14.386 1.00 85.50 177 SER A N 1
ATOM 1475 C CA . SER A 1 177 ? 0.087 2.767 15.781 1.00 85.50 177 SER A CA 1
ATOM 1476 C C . SER A 1 177 ? -0.479 3.843 16.708 1.00 85.50 177 SER A C 1
ATOM 1478 O O . SER A 1 177 ? -0.982 3.518 17.781 1.00 85.50 177 SER A O 1
ATOM 1480 N N . VAL A 1 178 ? -0.453 5.113 16.289 1.00 86.31 178 VAL A N 1
ATOM 1481 C CA . VAL A 1 178 ? -1.029 6.229 17.057 1.00 86.31 178 VAL A CA 1
ATOM 1482 C C . VAL A 1 178 ? -2.538 6.054 17.209 1.00 86.31 178 VAL A C 1
ATOM 1484 O O . VAL A 1 178 ? -3.056 6.167 18.318 1.00 86.31 178 VAL A O 1
ATOM 1487 N N . LEU A 1 179 ? -3.251 5.725 16.128 1.00 85.44 179 LEU A N 1
ATOM 1488 C CA . LEU A 1 179 ? -4.699 5.512 16.183 1.00 85.44 179 LEU A CA 1
ATOM 1489 C C . LEU A 1 179 ? -5.064 4.310 17.065 1.00 85.44 179 LEU A C 1
ATOM 1491 O O . LEU A 1 179 ? -5.979 4.409 17.879 1.00 85.44 179 LEU A O 1
ATOM 1495 N N . LEU A 1 180 ? -4.318 3.205 16.971 1.00 81.06 180 LEU A N 1
ATOM 1496 C CA . LEU A 1 180 ? -4.491 2.052 17.859 1.00 81.06 180 LEU A CA 1
ATOM 1497 C C . LEU A 1 180 ? -4.230 2.407 19.326 1.00 81.06 180 LEU A C 1
ATOM 1499 O O . LEU A 1 180 ? -4.971 1.956 20.197 1.00 81.06 180 LEU A O 1
ATOM 1503 N N . PHE A 1 181 ? -3.213 3.225 19.608 1.00 81.06 181 PHE A N 1
ATOM 1504 C CA . PHE A 1 181 ? -2.915 3.679 20.964 1.00 81.06 181 PHE A CA 1
ATOM 1505 C C . PHE A 1 181 ? -4.050 4.527 21.546 1.00 81.06 181 PHE A C 1
ATOM 1507 O O . PHE A 1 181 ? -4.431 4.316 22.696 1.00 81.06 181 PHE A O 1
ATOM 1514 N N . VAL A 1 182 ? -4.626 5.441 20.757 1.00 80.56 182 VAL A N 1
ATOM 1515 C CA . VAL A 1 182 ? -5.789 6.240 21.177 1.00 80.56 182 VAL A CA 1
ATOM 1516 C C . VAL A 1 182 ? -6.975 5.329 21.496 1.00 80.56 182 VAL A C 1
ATOM 1518 O O . VAL A 1 182 ? -7.523 5.421 22.591 1.00 80.56 182 VAL A O 1
ATOM 1521 N N . ILE A 1 183 ? -7.296 4.381 20.606 1.00 76.12 183 ILE A N 1
ATOM 1522 C CA . ILE A 1 183 ? -8.371 3.405 20.845 1.00 76.12 183 ILE A CA 1
ATOM 1523 C C . ILE A 1 183 ? -8.117 2.616 22.137 1.00 76.12 183 ILE A C 1
ATOM 1525 O O . ILE A 1 183 ? -9.019 2.449 22.954 1.00 76.12 183 ILE A O 1
ATOM 1529 N N . TYR A 1 184 ? -6.890 2.133 22.338 1.00 71.06 184 TYR A N 1
ATOM 1530 C CA . TYR A 1 184 ? -6.539 1.346 23.516 1.00 71.06 184 TYR A CA 1
ATOM 1531 C C . TYR A 1 184 ? -6.610 2.165 24.810 1.00 71.06 184 TYR A C 1
ATOM 1533 O O . TYR A 1 184 ? -7.079 1.660 25.827 1.00 71.06 184 TYR A O 1
ATOM 1541 N N . LYS A 1 185 ? -6.171 3.429 24.785 1.00 70.19 185 LYS A N 1
ATOM 1542 C CA . LYS A 1 185 ? -6.260 4.334 25.935 1.00 70.19 185 LYS A CA 1
ATOM 1543 C C . LYS A 1 185 ? -7.713 4.570 26.337 1.00 70.19 185 LYS A C 1
ATOM 1545 O O . LYS A 1 185 ? -8.017 4.446 27.520 1.00 70.19 185 LYS A O 1
ATOM 1550 N N . ASP A 1 186 ? -8.585 4.859 25.373 1.00 65.62 186 ASP A N 1
ATOM 1551 C CA . ASP A 1 186 ? -10.006 5.107 25.636 1.00 65.62 186 ASP A CA 1
ATOM 1552 C C . ASP A 1 186 ? -10.677 3.861 26.241 1.00 65.62 186 ASP A C 1
ATOM 1554 O O . ASP A 1 186 ? -11.423 3.953 27.217 1.00 65.62 186 ASP A O 1
ATOM 1558 N N . VAL A 1 187 ? -10.324 2.674 25.738 1.00 61.97 187 VAL A N 1
ATOM 1559 C CA . VAL A 1 187 ? -10.748 1.382 26.298 1.00 61.97 187 VAL A CA 1
ATOM 1560 C C . VAL A 1 187 ? -10.214 1.154 27.717 1.00 61.97 187 VAL A C 1
ATOM 1562 O O . VAL A 1 187 ? -10.942 0.665 28.576 1.00 61.97 187 VAL A O 1
ATOM 1565 N N . LEU A 1 188 ? -8.947 1.470 27.990 1.00 54.47 188 LEU A N 1
ATOM 1566 C CA . LEU A 1 188 ? -8.347 1.233 29.304 1.00 54.47 188 LEU A CA 1
ATOM 1567 C C . LEU A 1 188 ? -8.916 2.188 30.360 1.00 54.47 188 LEU A C 1
ATOM 1569 O O . LEU A 1 188 ? -9.212 1.751 31.467 1.00 54.47 188 LEU A O 1
ATOM 1573 N N . SER A 1 189 ? -9.115 3.465 30.013 1.00 55.25 189 SER A N 1
ATOM 1574 C CA . SER A 1 189 ? -9.766 4.437 30.902 1.00 55.25 189 SER A CA 1
ATOM 1575 C C . SER A 1 189 ? -11.209 4.075 31.239 1.00 55.25 189 SER A C 1
ATOM 1577 O O . SER A 1 189 ? -11.743 4.577 32.214 1.00 55.25 189 SER A O 1
ATOM 1579 N N . PHE A 1 190 ? -11.835 3.215 30.437 1.00 47.69 190 PHE A N 1
ATOM 1580 C CA . PHE A 1 190 ? -13.177 2.709 30.691 1.00 47.69 190 PHE A CA 1
ATOM 1581 C C . PHE A 1 190 ? -13.205 1.546 31.700 1.00 47.69 190 PHE A C 1
ATOM 1583 O O . PHE A 1 190 ? -14.240 1.292 32.307 1.00 47.69 190 PHE A O 1
ATOM 1590 N N . MET A 1 191 ? -12.100 0.808 31.862 1.00 38.31 191 MET A N 1
ATOM 1591 C CA . MET A 1 191 ? -12.013 -0.340 32.779 1.00 38.31 191 MET A CA 1
ATOM 1592 C C . MET A 1 191 ? -11.614 0.034 34.216 1.00 38.31 191 MET A C 1
ATOM 1594 O O . MET A 1 191 ? -11.713 -0.827 35.089 1.00 38.31 191 MET A O 1
ATOM 1598 N N . ILE A 1 192 ? -11.128 1.260 34.442 1.00 36.62 192 ILE A N 1
ATOM 1599 C CA . ILE A 1 192 ? -10.739 1.813 35.754 1.00 36.62 192 ILE A CA 1
ATOM 1600 C C . ILE A 1 192 ? -11.887 2.675 36.274 1.00 36.62 192 ILE A C 1
ATOM 1602 O O . ILE A 1 192 ? -12.227 2.531 37.466 1.00 36.62 192 ILE A O 1
#

Organism: NCBI:txid412755